Protein AF-A0A2V6A5S8-F1 (afdb_monomer)

Radius of gyration: 36.94 Å; Cα contacts (8 Å, |Δi|>4): 158; chains: 1; bounding box: 62×81×98 Å

Solvent-accessible surface area (backbone atoms only — not comparable to full-atom values): 17756 Å² total; per-residue (Å²): 137,82,85,91,84,92,80,89,83,90,85,87,87,92,86,82,87,82,90,83,88,83,91,72,89,91,77,75,77,75,62,71,84,62,76,78,74,79,86,60,89,84,51,94,60,56,66,31,57,55,52,33,50,53,54,47,52,39,62,71,70,53,70,62,52,97,83,66,56,59,55,72,52,55,66,54,52,15,61,76,70,71,49,57,53,64,42,42,47,56,18,52,52,49,38,35,75,68,40,46,32,43,78,43,91,98,75,50,43,25,56,34,94,67,40,61,63,68,75,68,45,69,76,79,61,74,79,65,77,73,76,79,67,74,79,88,70,54,68,75,65,70,68,50,86,79,86,78,64,89,70,78,77,70,76,63,92,71,66,74,97,67,93,75,88,62,80,94,64,73,70,71,85,73,54,62,59,70,62,51,52,52,51,51,52,51,51,44,71,73,53,46,74,66,71,76,50,87,63,56,93,41,37,56,67,67,59,29,45,55,48,28,52,49,34,34,76,77,64,70,42,89,57,58,39,91,73,51,66,63,64,99,41,69,70,59,47,51,44,53,50,39,67,74,73,52,62,70,77,62,90,81,90,77,68,85,90,55,69,66,66,57,60,53,42,50,64,65,65,58

Sequence (270 aa):
MLLLMIGTKARTPNSEHPTSNVHGKRRRHSLVAFEMVRLDRTATEPLHQQLYRQIRDELASGSFNNNSSRLPSSRALAADLRVSRFTVNLALSRLQAEGYLQSKTGSGTFISEALPESFLSARTTKAVPATERPARLSNRVKDIPDHRVGKQFDFGIAGPPGVSFVPAVAALDEFPIEVWERLRAQVLAQKGAHLLQYASSRGDPELRKALATYLCDYRGARCHPDQIIITAGTQQAMMISAMALVNRGEVAWIEDPGFYQARRTFGFAG

Secondary structure (DSSP, 8-state):
---------------------------SSSSGGGTT----SSSSS-HHHHHHHHHHHHHHTT-S-TT--BPPPHHHHHHHTT--HHHHHHHHHHHHHTTSEEEETTTEEEE-SS-HHHHHS-----------------HHHHTS-----SSTT-----S-S-----TT---GGG--HHHHHHHHHHHHHHHGGGGGSPPPTT--HHHHHHHHHHHHHHH-----GGG----SSHHHHHHHHHHHH--TT------SS--HHHHHHHHHH-

pLDDT: mean 75.72, std 20.48, range [25.06, 98.31]

Nearest PDB structures (foldseek):
  4n0b-assembly2_C  TM=5.314E-01  e=8.331E-09  Bacillus subtilis
  4tv7-assembly2_C  TM=5.132E-01  e=1.047E-08  Bacillus subtilis subsp. subtilis str. 168
  4mgr-assembly1_A  TM=5.197E-01  e=3.096E-08  Bacillus subtilis
  4tv7-assembly1_A  TM=4.679E-01  e=8.170E-08  Bacillus subtilis subsp. subtilis str. 168
  4ham-assembly1_A-2  TM=5.556E-01  e=1.416E-03  Listeria monocytogenes EGD-e

Structure (mmCIF, N/CA/C/O backbone):
data_AF-A0A2V6A5S8-F1
#
_entry.id   AF-A0A2V6A5S8-F1
#
loop_
_atom_site.group_PDB
_atom_site.id
_atom_site.type_symbol
_atom_site.label_atom_id
_atom_site.label_alt_id
_atom_site.label_comp_id
_atom_site.label_asym_id
_atom_site.label_entity_id
_atom_site.label_seq_id
_atom_site.pdbx_PDB_ins_code
_atom_site.Cartn_x
_atom_site.Cartn_y
_atom_site.Cartn_z
_atom_site.occupancy
_atom_site.B_iso_or_equiv
_atom_site.auth_seq_id
_atom_site.auth_comp_id
_atom_site.auth_asym_id
_atom_site.auth_atom_id
_atom_site.pdbx_PDB_model_num
ATOM 1 N N . MET A 1 1 ? -32.393 49.453 22.294 1.00 33.78 1 MET A N 1
ATOM 2 C CA . MET A 1 1 ? -33.077 50.696 22.721 1.00 33.78 1 MET A CA 1
ATOM 3 C C . MET A 1 1 ? -34.179 50.293 23.699 1.00 33.78 1 MET A C 1
ATOM 5 O O . MET A 1 1 ? -34.770 49.253 23.445 1.00 33.78 1 MET A O 1
ATOM 9 N N . LEU A 1 2 ? -34.380 51.075 24.776 1.00 31.09 2 LEU A N 1
ATOM 10 C CA . LEU A 1 2 ? -34.872 50.745 26.146 1.00 31.09 2 LEU A CA 1
ATOM 11 C C . LEU A 1 2 ? -33.784 50.064 27.010 1.00 31.09 2 LEU A C 1
ATOM 13 O O . LEU A 1 2 ? -33.456 48.917 26.737 1.00 31.09 2 LEU A O 1
ATOM 17 N N . LEU A 1 3 ? -33.044 50.692 27.946 1.00 25.06 3 LEU A N 1
ATOM 18 C CA . LEU A 1 3 ? -33.275 51.752 28.968 1.00 25.06 3 LEU A CA 1
ATOM 19 C C . LEU A 1 3 ? -34.244 51.274 30.081 1.00 25.06 3 LEU A C 1
ATOM 21 O O . LEU A 1 3 ? -35.429 51.159 29.804 1.00 25.06 3 LEU A O 1
ATOM 25 N N . LEU A 1 4 ? -33.811 50.728 31.234 1.00 26.12 4 LEU A N 1
ATOM 26 C CA . LEU A 1 4 ? -33.066 51.252 32.411 1.00 26.12 4 LEU A CA 1
ATOM 27 C C . LEU A 1 4 ? -33.916 52.133 33.351 1.00 26.12 4 LEU A C 1
ATOM 29 O O . LEU A 1 4 ? -34.397 53.165 32.906 1.00 26.12 4 LEU A O 1
ATOM 33 N N . MET A 1 5 ? -34.038 51.736 34.633 1.00 27.11 5 MET A N 1
ATOM 34 C CA . MET A 1 5 ? -34.235 52.549 35.867 1.00 27.11 5 MET A CA 1
ATOM 35 C C . MET A 1 5 ? -34.367 51.574 37.070 1.00 27.11 5 MET A C 1
ATOM 37 O O . MET A 1 5 ? -35.209 50.689 37.011 1.00 27.11 5 MET A O 1
ATOM 41 N N . ILE A 1 6 ? -33.461 51.474 38.057 1.00 27.59 6 ILE A N 1
ATOM 42 C CA . ILE A 1 6 ? -32.959 52.403 39.105 1.00 27.59 6 ILE A CA 1
ATOM 43 C C . ILE A 1 6 ? -33.697 52.249 40.458 1.00 27.59 6 ILE A C 1
ATOM 45 O O . ILE A 1 6 ? -34.912 52.374 40.535 1.00 27.59 6 ILE A O 1
ATOM 49 N N . GLY A 1 7 ? -32.901 52.082 41.526 1.00 26.95 7 GLY A N 1
ATOM 50 C CA . GLY A 1 7 ? -33.175 52.438 42.934 1.00 26.95 7 GLY A CA 1
ATOM 51 C C . GLY A 1 7 ? -32.017 51.923 43.820 1.00 26.95 7 GLY A C 1
ATOM 52 O O . GLY A 1 7 ? -31.790 50.722 43.833 1.00 26.95 7 GLY A O 1
ATOM 53 N N . THR A 1 8 ? -31.064 52.697 44.379 1.00 27.14 8 THR A N 1
ATOM 54 C CA . THR A 1 8 ? -31.073 53.737 45.454 1.00 27.14 8 THR A CA 1
ATOM 55 C C . THR A 1 8 ? -31.792 53.260 46.733 1.00 27.14 8 THR A C 1
ATOM 57 O O . THR A 1 8 ? -32.923 52.826 46.607 1.00 27.14 8 THR A O 1
ATOM 60 N N . LYS A 1 9 ? -31.309 53.341 47.992 1.00 30.27 9 LYS A N 1
ATOM 61 C CA . LYS A 1 9 ? -30.301 54.192 48.665 1.00 30.27 9 LYS A CA 1
ATOM 62 C C . LYS A 1 9 ? -30.051 53.690 50.124 1.00 30.27 9 LYS A C 1
ATOM 64 O O . LYS A 1 9 ? -30.984 53.231 50.763 1.00 30.27 9 LYS A O 1
ATOM 69 N N . ALA A 1 10 ? -28.812 53.852 50.612 1.00 29.73 10 ALA A N 1
ATOM 70 C CA . ALA A 1 10 ? -28.289 54.146 51.974 1.00 29.73 10 ALA A CA 1
ATOM 71 C C . ALA A 1 10 ? -29.041 53.810 53.297 1.00 29.73 10 ALA A C 1
ATOM 73 O O . ALA A 1 10 ? -30.148 54.293 53.503 1.00 29.73 10 ALA A O 1
ATOM 74 N N . ARG A 1 11 ? -28.305 53.284 54.306 1.00 28.23 11 ARG A N 1
ATOM 75 C CA . ARG A 1 11 ? -27.933 53.998 55.566 1.00 28.23 11 ARG A CA 1
ATOM 76 C C . ARG A 1 11 ? -27.019 53.165 56.493 1.00 28.23 11 ARG A C 1
ATOM 78 O O . ARG A 1 11 ? -27.244 51.979 56.683 1.00 28.23 11 ARG A O 1
ATOM 85 N N . THR A 1 12 ? -26.023 53.829 57.081 1.00 32.81 12 THR A N 1
ATOM 86 C 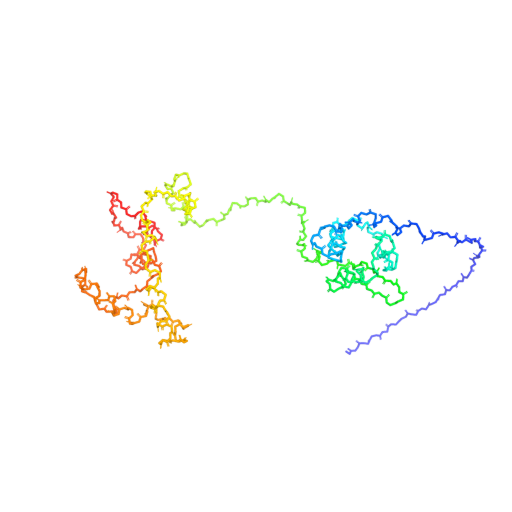CA . THR A 1 12 ? -25.225 53.420 58.260 1.00 32.81 12 THR A CA 1
ATOM 87 C C . THR A 1 12 ? -25.965 53.786 59.568 1.00 32.81 12 THR A C 1
ATOM 89 O O . THR A 1 12 ? -26.943 54.540 59.497 1.00 32.81 12 THR A O 1
ATOM 92 N N . PRO A 1 13 ? -25.552 53.269 60.750 1.00 37.50 13 PRO A N 1
ATOM 93 C CA . PRO A 1 13 ? -24.537 53.972 61.558 1.00 37.50 13 PRO A CA 1
ATOM 94 C C . PRO A 1 13 ? -23.531 53.082 62.337 1.00 37.50 13 PRO A C 1
ATOM 96 O O . PRO A 1 13 ? -23.693 51.874 62.472 1.00 37.50 13 PRO A O 1
ATOM 99 N N . ASN A 1 14 ? -22.482 53.760 62.818 1.00 27.95 14 ASN A N 1
ATOM 100 C CA . ASN A 1 14 ? -21.328 53.334 63.628 1.00 27.95 14 ASN A CA 1
ATOM 101 C C . ASN A 1 14 ? -21.649 52.841 65.052 1.00 27.95 14 ASN A C 1
ATOM 103 O O . ASN A 1 14 ? -22.458 53.469 65.726 1.00 27.95 14 ASN A O 1
ATOM 107 N N . SER A 1 15 ? -20.833 51.902 65.543 1.00 28.08 15 SER A N 1
ATOM 108 C CA . SER A 1 15 ? -19.930 51.957 66.726 1.00 28.08 15 SER A CA 1
ATOM 109 C C . SER A 1 15 ? -19.326 50.538 66.862 1.00 28.08 15 SER A C 1
ATOM 111 O O . SER A 1 15 ? -19.970 49.578 66.462 1.00 28.08 15 SER A O 1
ATOM 113 N N . GLU A 1 16 ? -18.095 50.218 67.256 1.00 27.48 16 GLU A N 1
ATOM 114 C CA . GLU A 1 16 ? -17.064 50.788 68.122 1.00 27.48 16 GLU A CA 1
ATOM 115 C C . GLU A 1 16 ? -15.753 50.012 67.815 1.00 27.48 16 GLU A C 1
ATOM 117 O O . GLU A 1 16 ? -15.790 48.828 67.474 1.00 27.48 16 GLU A O 1
ATOM 122 N N . HIS A 1 17 ? -14.584 50.649 67.934 1.00 30.81 17 HIS A N 1
ATOM 123 C CA . HIS A 1 17 ? -13.278 49.965 67.971 1.00 30.81 17 HIS A CA 1
ATOM 124 C C . HIS A 1 17 ? -12.947 49.550 69.419 1.00 30.81 17 HIS A C 1
ATOM 126 O O . HIS A 1 17 ? -13.334 50.263 70.343 1.00 30.81 17 HIS A O 1
ATOM 132 N N . PRO A 1 18 ? -12.154 48.478 69.634 1.00 30.75 18 PRO A N 1
ATOM 133 C CA . PRO A 1 18 ? -10.728 48.717 69.868 1.00 30.75 18 PRO A CA 1
ATOM 134 C C . PRO A 1 18 ? -9.773 47.693 69.220 1.00 30.75 18 PRO A C 1
ATOM 136 O O . PRO A 1 18 ? -9.935 46.481 69.287 1.00 30.75 18 PRO A O 1
ATOM 139 N N . THR A 1 19 ? -8.740 48.252 68.590 1.00 30.70 19 THR A N 1
ATOM 140 C CA . THR A 1 19 ? -7.321 47.843 68.587 1.00 30.70 19 THR A CA 1
ATOM 141 C C . THR A 1 19 ? -6.934 46.390 68.926 1.00 30.70 19 THR A C 1
ATOM 143 O O . THR A 1 19 ? -7.044 45.959 70.069 1.00 30.70 19 THR A O 1
ATOM 146 N N . SER A 1 20 ? -6.224 45.722 68.009 1.00 27.14 20 SER A N 1
ATOM 147 C CA . SER A 1 20 ? -4.841 45.262 68.269 1.00 27.14 20 SER A CA 1
ATOM 148 C C . SER A 1 20 ? -4.193 44.604 67.037 1.00 27.14 20 SER A C 1
ATOM 150 O O . SER A 1 20 ? -4.515 43.505 66.611 1.00 27.14 20 SER A O 1
ATOM 152 N N . ASN A 1 21 ? -3.253 45.348 66.457 1.00 31.84 21 ASN A N 1
ATOM 153 C CA . ASN A 1 21 ? -1.913 44.911 66.063 1.00 31.84 21 ASN A CA 1
ATOM 154 C C . ASN A 1 21 ? -1.741 43.505 65.431 1.00 31.84 21 ASN A C 1
ATOM 156 O O . ASN A 1 21 ? -1.475 42.525 66.123 1.00 31.84 21 ASN A O 1
ATOM 160 N N . VAL A 1 22 ? -1.728 43.433 64.093 1.00 31.72 22 VAL A N 1
ATOM 161 C CA . VAL A 1 22 ? -1.209 42.269 63.348 1.00 31.72 22 VAL A CA 1
ATOM 162 C C . VAL A 1 22 ? 0.057 42.664 62.587 1.00 31.72 22 VAL A C 1
ATOM 164 O O . VAL A 1 22 ? 0.037 42.958 61.395 1.00 31.72 22 VAL A O 1
ATOM 167 N N . HIS A 1 23 ? 1.194 42.621 63.280 1.00 39.00 23 HIS A N 1
ATOM 168 C CA . HIS A 1 23 ? 2.489 42.358 62.651 1.00 39.00 23 HIS A CA 1
ATOM 169 C C . HIS A 1 23 ? 2.722 40.841 62.669 1.00 39.00 23 HIS A C 1
ATOM 171 O O . HIS A 1 23 ? 3.279 40.289 63.615 1.00 39.00 23 HIS A O 1
ATOM 177 N N . GLY A 1 24 ? 2.262 40.146 61.624 1.00 28.27 24 GLY A N 1
ATOM 178 C CA . GLY A 1 24 ? 2.281 38.682 61.551 1.00 28.27 24 GLY A CA 1
ATOM 179 C C . GLY A 1 24 ? 2.851 38.141 60.242 1.00 28.27 24 GLY A C 1
ATOM 180 O O . GLY A 1 24 ? 2.119 37.903 59.290 1.00 28.27 24 GLY A O 1
ATOM 181 N N . LYS A 1 25 ? 4.176 37.946 60.211 1.00 39.84 25 LYS A N 1
ATOM 182 C CA . LYS A 1 25 ? 4.939 36.950 59.422 1.00 39.84 25 LYS A CA 1
ATOM 183 C C . LYS A 1 25 ? 4.235 36.339 58.189 1.00 39.84 25 LYS A C 1
ATOM 185 O O . LYS A 1 25 ? 3.769 35.206 58.221 1.00 39.84 25 LYS A O 1
ATOM 190 N N . ARG A 1 26 ? 4.334 37.006 57.036 1.00 36.88 26 ARG A N 1
ATOM 191 C CA . ARG A 1 26 ? 3.997 36.444 55.708 1.00 36.88 26 ARG A CA 1
ATOM 192 C C . ARG A 1 26 ? 5.250 36.091 54.883 1.00 36.88 26 ARG A C 1
ATOM 194 O O . ARG A 1 26 ? 5.385 36.503 53.738 1.00 36.88 26 ARG A O 1
ATOM 201 N N . ARG A 1 27 ? 6.225 35.388 55.478 1.00 40.56 27 ARG A N 1
ATOM 202 C CA . ARG A 1 27 ? 7.527 35.107 54.818 1.00 40.56 27 ARG A CA 1
ATOM 203 C C . ARG A 1 27 ? 8.016 33.654 54.832 1.00 40.56 27 ARG A C 1
ATOM 205 O O . ARG A 1 27 ? 9.123 33.417 54.373 1.00 40.56 27 ARG A O 1
ATOM 212 N N . ARG A 1 28 ? 7.242 32.680 55.327 1.00 39.22 28 ARG A N 1
ATOM 213 C CA . ARG A 1 28 ? 7.742 31.292 55.474 1.00 39.22 28 ARG A CA 1
ATOM 214 C C . ARG A 1 28 ? 7.204 30.253 54.482 1.00 39.22 28 ARG A C 1
ATOM 216 O O . ARG A 1 28 ? 7.814 29.203 54.372 1.00 39.22 28 ARG A O 1
ATOM 223 N N . HIS A 1 29 ? 6.148 30.534 53.716 1.00 37.03 29 HIS A N 1
ATOM 224 C CA . HIS A 1 29 ? 5.524 29.511 52.855 1.00 37.03 29 HIS A CA 1
ATOM 225 C C . HIS A 1 29 ? 6.025 29.465 51.400 1.00 37.03 29 HIS A C 1
ATOM 227 O O . HIS A 1 29 ? 5.711 28.514 50.698 1.00 37.03 29 HIS A O 1
ATOM 233 N N . SER A 1 30 ? 6.819 30.438 50.935 1.00 46.56 30 SER A N 1
ATOM 234 C CA . SER A 1 30 ? 7.330 30.450 49.550 1.00 46.56 30 SER A CA 1
ATOM 235 C C . SER A 1 30 ? 8.556 29.560 49.319 1.00 46.56 30 SER A C 1
ATOM 237 O O . SER A 1 30 ? 8.995 29.439 48.183 1.00 46.56 30 SER A O 1
ATOM 239 N N . LEU A 1 31 ? 9.145 29.002 50.382 1.00 44.25 31 LEU A N 1
ATOM 240 C CA . LEU A 1 31 ? 10.427 28.289 50.315 1.00 44.25 31 LEU A CA 1
ATOM 241 C C . LEU A 1 31 ? 10.277 26.780 50.073 1.00 44.25 31 LEU A C 1
ATOM 243 O O . LEU A 1 31 ? 11.184 26.173 49.524 1.00 44.25 31 LEU A O 1
ATOM 247 N N . VAL A 1 32 ? 9.140 26.180 50.438 1.00 45.97 32 VAL A N 1
ATOM 248 C CA . VAL A 1 32 ? 9.006 24.710 50.475 1.00 45.97 32 VAL A CA 1
ATOM 249 C C . VAL A 1 32 ? 8.813 24.098 49.080 1.00 45.97 32 VAL A C 1
ATOM 251 O O . VAL A 1 32 ? 9.257 22.988 48.830 1.00 45.97 32 VAL A O 1
ATOM 254 N N . ALA A 1 33 ? 8.213 24.824 48.131 1.00 49.88 33 ALA A N 1
ATOM 255 C CA . ALA A 1 33 ? 7.873 24.259 46.820 1.00 49.88 33 ALA A CA 1
ATOM 256 C C . ALA A 1 33 ? 9.062 24.130 45.842 1.00 49.88 33 ALA A C 1
ATOM 258 O O . ALA A 1 33 ? 8.929 23.500 44.802 1.00 49.88 33 ALA A O 1
ATOM 259 N N . PHE A 1 34 ? 10.221 24.725 46.150 1.00 53.94 34 PHE A N 1
ATOM 260 C CA . PHE A 1 34 ? 11.388 24.735 45.252 1.00 53.94 34 PHE A CA 1
ATOM 261 C C . PHE A 1 34 ? 12.555 23.864 45.726 1.00 53.94 34 PHE A C 1
ATOM 263 O O . PHE A 1 34 ? 13.575 23.791 45.044 1.00 53.94 34 PHE A O 1
ATOM 270 N N . GLU A 1 35 ? 12.394 23.149 46.842 1.00 56.59 35 GLU A N 1
ATOM 271 C CA . GLU A 1 35 ? 13.418 22.252 47.395 1.00 56.59 35 GLU A CA 1
ATOM 272 C C . GLU A 1 35 ? 13.667 21.000 46.517 1.00 56.59 35 GLU A C 1
ATOM 274 O O . GLU A 1 35 ? 14.631 20.266 46.732 1.00 56.59 35 GLU A O 1
ATOM 279 N N . MET A 1 36 ? 12.836 20.769 45.489 1.00 57.09 36 MET A N 1
ATOM 280 C CA . MET A 1 36 ? 12.886 19.577 44.625 1.00 57.09 36 MET A CA 1
ATOM 281 C C . MET A 1 36 ? 13.576 19.790 43.268 1.00 57.09 36 MET A C 1
ATOM 283 O O . MET A 1 36 ? 13.870 18.811 42.583 1.00 57.09 36 MET A O 1
ATOM 287 N N . VAL A 1 37 ? 13.911 21.028 42.884 1.00 73.75 37 VAL A N 1
ATOM 288 C CA . VAL A 1 37 ? 14.609 21.290 41.614 1.00 73.75 37 VAL A CA 1
ATOM 289 C C . VAL A 1 37 ? 16.105 20.992 41.775 1.00 73.75 37 VAL A C 1
ATOM 291 O O . VAL A 1 37 ? 16.819 21.703 42.483 1.00 73.75 37 VAL A O 1
ATOM 294 N N . ARG A 1 38 ? 16.604 19.949 41.102 1.00 80.31 38 ARG A N 1
ATOM 295 C CA . ARG A 1 38 ? 18.016 19.527 41.132 1.00 80.31 38 ARG A CA 1
ATOM 296 C C . ARG A 1 38 ? 18.632 19.636 39.747 1.00 80.31 38 ARG A C 1
ATOM 298 O O . ARG A 1 38 ? 18.271 18.893 38.841 1.00 80.31 38 ARG A O 1
ATOM 305 N N . LEU A 1 39 ? 19.585 20.549 39.591 1.00 85.75 39 LEU A N 1
ATOM 306 C CA . LEU A 1 39 ? 20.284 20.753 38.326 1.00 85.75 39 LEU A CA 1
ATOM 307 C C . LEU A 1 39 ? 21.552 19.899 38.258 1.00 85.75 39 LEU A C 1
ATOM 309 O O . LEU A 1 39 ? 22.392 19.963 39.156 1.00 85.75 39 LEU A O 1
ATOM 313 N N . ASP A 1 40 ? 21.712 19.160 37.165 1.00 88.00 40 ASP A N 1
ATOM 314 C CA . ASP A 1 40 ? 22.910 18.381 36.870 1.00 88.00 40 ASP A CA 1
ATOM 315 C C . ASP A 1 40 ? 23.789 19.140 35.869 1.00 88.00 40 ASP A C 1
ATOM 317 O O . ASP A 1 40 ? 23.409 19.389 34.728 1.00 88.00 40 ASP A O 1
ATOM 321 N N . ARG A 1 41 ? 24.995 19.525 36.293 1.00 86.62 41 ARG A N 1
ATOM 322 C CA . ARG A 1 41 ? 25.952 20.249 35.439 1.00 86.62 41 ARG A CA 1
ATOM 323 C C . ARG A 1 41 ? 26.721 19.340 34.483 1.00 86.62 41 ARG A C 1
ATOM 325 O O . ARG A 1 41 ? 27.381 19.854 33.587 1.00 86.62 41 ARG A O 1
ATOM 332 N N . THR A 1 42 ? 26.680 18.031 34.709 1.00 85.44 42 THR A N 1
ATOM 333 C CA . THR A 1 42 ? 27.386 17.027 33.905 1.00 85.44 42 THR A CA 1
ATOM 334 C C . THR A 1 42 ? 26.531 16.495 32.759 1.00 85.44 42 THR A C 1
ATOM 336 O O . THR A 1 42 ? 27.067 15.961 31.789 1.00 85.44 42 THR A O 1
ATOM 339 N N . ALA A 1 43 ? 25.213 16.690 32.833 1.00 87.19 43 ALA A N 1
ATOM 340 C CA . ALA A 1 43 ? 24.293 16.329 31.771 1.00 87.19 43 ALA A CA 1
ATOM 341 C C . ALA A 1 43 ? 24.531 17.163 30.500 1.00 87.19 43 ALA A C 1
ATOM 343 O O . ALA A 1 43 ? 24.841 18.352 30.550 1.00 87.19 43 ALA A O 1
ATOM 344 N N . THR A 1 44 ? 24.309 16.540 29.339 1.00 87.25 44 THR A N 1
ATOM 345 C CA . THR A 1 44 ? 24.408 17.187 28.017 1.00 87.25 44 THR A CA 1
ATOM 346 C C . THR A 1 44 ? 23.374 18.303 27.834 1.00 87.25 44 THR A C 1
ATOM 348 O O . THR A 1 44 ? 23.537 19.192 27.001 1.00 87.25 44 THR A O 1
ATOM 351 N N . GLU A 1 45 ? 22.291 18.263 28.607 1.00 89.19 45 GLU A N 1
ATOM 352 C CA . GLU A 1 45 ? 21.233 19.257 28.545 1.00 89.19 45 GLU A CA 1
ATOM 353 C C . GLU A 1 45 ? 21.639 20.574 29.231 1.00 89.19 45 GLU A C 1
ATOM 355 O O . GLU A 1 45 ? 22.023 20.564 30.402 1.00 89.19 45 GLU A O 1
ATOM 360 N N . PRO A 1 46 ? 21.457 21.735 28.579 1.00 92.75 46 PRO A N 1
ATOM 361 C CA . PRO A 1 46 ? 21.700 23.028 29.206 1.00 92.75 46 PRO A CA 1
ATOM 362 C C . PRO A 1 46 ? 20.865 23.259 30.478 1.00 92.75 46 PRO A C 1
ATOM 364 O O . PRO A 1 46 ? 19.663 22.996 30.517 1.00 92.75 46 PRO A O 1
ATOM 367 N N . LEU A 1 47 ? 21.466 23.885 31.495 1.00 90.31 47 LEU A N 1
ATOM 368 C CA . LEU A 1 47 ? 20.837 24.123 32.807 1.00 90.31 47 LEU A CA 1
ATOM 369 C C . LEU A 1 47 ? 19.487 24.860 32.751 1.00 90.31 47 LEU A C 1
ATOM 371 O O . LEU A 1 47 ? 18.611 24.606 33.572 1.00 90.31 47 LEU A O 1
ATOM 375 N N . HIS A 1 48 ? 19.296 25.772 31.792 1.00 91.81 48 HIS A N 1
ATOM 376 C CA . HIS A 1 48 ? 18.022 26.484 31.634 1.00 91.81 48 HIS A CA 1
ATOM 377 C C . HIS A 1 48 ? 16.897 25.558 31.147 1.00 91.81 48 HIS A C 1
ATOM 379 O O . HIS A 1 48 ? 15.738 25.773 31.487 1.00 91.81 48 HIS A O 1
ATOM 385 N N . GLN A 1 49 ? 17.233 24.530 30.363 1.00 91.75 49 GLN A N 1
ATOM 386 C CA . GLN A 1 49 ? 16.276 23.570 29.826 1.00 91.75 49 GLN A CA 1
ATOM 387 C C . GLN A 1 49 ? 15.899 22.530 30.886 1.00 91.75 49 GLN A C 1
ATOM 389 O O . GLN A 1 49 ? 14.714 22.245 31.050 1.00 91.75 49 GLN A O 1
ATOM 394 N N . GLN A 1 50 ? 16.873 22.090 31.692 1.00 92.31 50 GLN A N 1
ATOM 395 C CA . GLN A 1 50 ? 16.618 21.278 32.887 1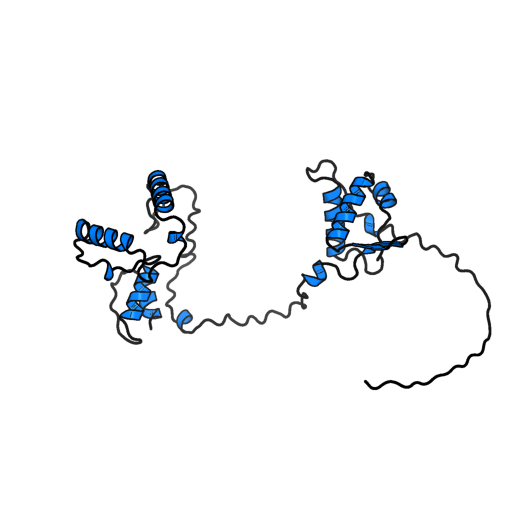.00 92.31 50 GLN A CA 1
ATOM 396 C C . GLN A 1 50 ? 15.688 22.006 33.865 1.00 92.31 50 GLN A C 1
ATOM 398 O O . GLN A 1 50 ? 14.695 21.439 34.316 1.00 92.31 50 GLN A O 1
ATOM 403 N N . LEU A 1 51 ? 15.980 23.283 34.145 1.00 90.50 51 LEU A N 1
ATOM 404 C CA . LEU A 1 51 ? 15.171 24.122 35.028 1.00 90.50 51 LEU A CA 1
ATOM 405 C C . LEU A 1 51 ? 13.748 24.316 34.489 1.00 90.50 51 LEU A C 1
ATOM 407 O O . LEU A 1 51 ? 12.786 24.176 35.236 1.00 90.50 51 LEU A O 1
ATOM 411 N N . TYR A 1 52 ? 13.610 24.612 33.193 1.00 92.38 52 TYR A N 1
ATOM 412 C CA . TYR A 1 52 ? 12.309 24.705 32.528 1.00 92.38 52 TYR A CA 1
ATOM 413 C C . TYR A 1 52 ? 11.515 23.400 32.677 1.00 92.38 52 TYR A C 1
ATOM 415 O O . TYR A 1 52 ? 10.364 23.446 33.105 1.00 92.38 52 TYR A O 1
ATOM 423 N N . ARG A 1 53 ? 12.130 22.248 32.373 1.00 91.06 53 ARG A N 1
ATOM 424 C CA . ARG A 1 53 ? 11.448 20.950 32.400 1.00 91.06 53 ARG A CA 1
ATOM 425 C C . ARG A 1 53 ? 10.977 20.604 33.806 1.00 91.06 53 ARG A C 1
ATOM 427 O O . ARG A 1 53 ? 9.809 20.297 33.980 1.00 91.06 53 ARG A O 1
ATOM 434 N N . GLN A 1 54 ? 11.857 20.707 34.801 1.00 88.31 54 GLN A N 1
ATOM 435 C CA . GLN A 1 54 ? 11.513 20.354 36.179 1.00 88.31 54 GLN A CA 1
ATOM 436 C C . GLN A 1 54 ? 10.402 21.251 36.733 1.00 88.31 54 GLN A C 1
ATOM 438 O O . GLN A 1 54 ? 9.468 20.751 37.345 1.00 88.31 54 GLN A O 1
ATOM 443 N N . ILE A 1 55 ? 10.438 22.563 36.464 1.00 86.19 55 ILE A N 1
ATOM 444 C CA . ILE A 1 55 ? 9.351 23.456 36.894 1.00 86.19 55 ILE A CA 1
ATOM 445 C C . ILE A 1 55 ? 8.046 23.116 36.165 1.00 86.19 55 ILE A C 1
ATOM 447 O O . ILE A 1 55 ? 6.994 23.098 36.794 1.00 86.19 55 ILE A O 1
ATOM 451 N N . ARG A 1 56 ? 8.092 22.840 34.858 1.00 87.38 56 ARG A N 1
ATOM 452 C CA . ARG A 1 56 ? 6.906 22.447 34.087 1.00 87.38 56 ARG A CA 1
ATOM 453 C C . ARG A 1 56 ? 6.286 21.159 34.629 1.00 87.38 56 ARG A C 1
ATOM 455 O O . ARG A 1 56 ? 5.083 21.129 34.848 1.00 87.38 56 ARG A O 1
ATOM 462 N N . ASP A 1 57 ? 7.096 20.132 34.861 1.00 84.69 57 ASP A N 1
ATOM 463 C CA . ASP A 1 57 ? 6.623 18.816 35.296 1.00 84.69 57 ASP A CA 1
ATOM 464 C C . ASP A 1 57 ? 6.024 18.877 36.718 1.00 84.69 57 ASP A C 1
ATOM 466 O O . ASP A 1 57 ? 5.018 18.230 36.997 1.00 84.69 57 ASP A O 1
ATOM 470 N N . GLU A 1 58 ? 6.568 19.721 37.600 1.00 80.12 58 GLU A N 1
ATOM 471 C CA . GLU A 1 58 ? 5.992 19.987 38.929 1.00 80.12 58 GLU A CA 1
ATOM 472 C C . GLU A 1 58 ? 4.679 20.794 38.861 1.00 80.12 58 GLU A C 1
ATOM 474 O O . GLU A 1 58 ? 3.764 20.582 39.662 1.00 80.12 58 GLU A O 1
ATOM 479 N N . LEU A 1 59 ? 4.550 21.715 37.895 1.00 79.31 59 LEU A N 1
ATOM 480 C CA . LEU A 1 59 ? 3.289 22.422 37.631 1.00 79.31 59 LEU A CA 1
ATOM 481 C C . LEU A 1 59 ? 2.224 21.472 37.064 1.00 79.31 59 LEU A C 1
ATOM 483 O O . LEU A 1 59 ? 1.064 21.561 37.456 1.00 79.31 59 LEU A O 1
ATOM 487 N N . ALA A 1 60 ? 2.624 20.552 36.186 1.00 76.12 60 ALA A N 1
ATOM 488 C CA . ALA A 1 60 ? 1.776 19.524 35.590 1.00 76.12 60 ALA A CA 1
ATOM 489 C C . ALA A 1 60 ? 1.270 18.496 36.614 1.00 76.12 60 ALA A C 1
ATOM 491 O O . ALA A 1 60 ? 0.095 18.131 36.613 1.00 76.12 60 ALA A O 1
ATOM 492 N N . SER A 1 61 ? 2.141 18.051 37.524 1.00 71.75 61 SER A N 1
ATOM 493 C CA . SER A 1 61 ? 1.821 17.029 38.528 1.00 71.75 61 SER A CA 1
ATOM 494 C C . SER A 1 61 ? 0.914 17.526 39.662 1.00 71.75 61 SER A C 1
ATOM 496 O O . SER A 1 61 ? 0.426 16.721 40.455 1.00 71.75 61 SER A O 1
ATOM 498 N N . GLY A 1 62 ? 0.671 18.840 39.755 1.00 67.12 62 GLY A N 1
ATOM 499 C CA . GLY A 1 62 ? -0.130 19.454 40.820 1.00 67.12 62 GLY A CA 1
ATOM 500 C C . GLY A 1 62 ? 0.572 19.501 42.184 1.00 67.12 62 GLY A C 1
ATOM 501 O O . GLY A 1 62 ? -0.066 19.785 43.195 1.00 67.12 62 GLY A O 1
ATOM 502 N N . SER A 1 63 ? 1.882 19.238 42.215 1.00 60.88 63 SER A N 1
ATOM 503 C CA . SER A 1 63 ? 2.733 19.234 43.415 1.00 60.88 63 SER A CA 1
ATOM 504 C C . SER A 1 63 ? 2.864 20.628 44.052 1.00 60.88 63 SER A C 1
ATOM 506 O O . SER A 1 63 ? 2.999 20.776 45.271 1.00 60.88 63 SER A O 1
ATOM 508 N N . PHE A 1 64 ? 2.698 21.687 43.249 1.00 62.19 64 PHE A N 1
ATOM 509 C CA . PHE A 1 64 ? 2.426 23.031 43.754 1.00 62.19 64 PHE A CA 1
ATOM 510 C C . PHE A 1 64 ? 1.014 23.078 44.340 1.00 62.19 64 PHE A C 1
ATOM 512 O O . PHE A 1 64 ? 0.061 23.477 43.675 1.00 62.19 64 PHE A O 1
ATOM 519 N N . ASN A 1 65 ? 0.889 22.663 45.603 1.00 49.94 65 ASN A N 1
ATOM 520 C CA . ASN A 1 65 ? -0.341 22.749 46.384 1.00 49.94 65 ASN A CA 1
ATOM 521 C C . ASN A 1 65 ? -1.071 24.069 46.090 1.00 49.94 65 ASN A C 1
ATOM 523 O O . ASN A 1 65 ? -0.456 25.135 46.181 1.00 49.94 65 ASN A O 1
ATOM 527 N N . ASN A 1 66 ? -2.375 23.979 45.802 1.00 49.50 66 ASN A N 1
ATOM 528 C CA . ASN A 1 66 ? -3.325 25.025 45.369 1.00 49.50 66 ASN A CA 1
ATOM 529 C C . ASN A 1 66 ? -3.288 26.394 46.103 1.00 49.50 66 ASN A C 1
ATOM 531 O O . ASN A 1 66 ? -4.039 27.302 45.758 1.00 49.50 66 ASN A O 1
ATOM 535 N N . ASN A 1 67 ? -2.426 26.576 47.103 1.00 50.84 67 ASN A N 1
ATOM 536 C CA . ASN A 1 67 ? -2.288 27.774 47.920 1.00 50.84 67 ASN A CA 1
ATOM 537 C C . ASN A 1 67 ? -1.052 28.639 47.578 1.00 50.84 67 ASN A C 1
ATOM 539 O O . ASN A 1 67 ? -0.949 29.747 48.109 1.00 50.84 67 ASN A O 1
ATOM 543 N N . SER A 1 68 ? -0.110 28.198 46.726 1.00 58.12 68 SER A N 1
ATOM 544 C CA . SER A 1 68 ? 1.057 29.015 46.327 1.00 58.12 68 SER A CA 1
ATOM 545 C C . SER A 1 68 ? 0.983 29.476 44.869 1.00 58.12 68 SER A C 1
ATOM 547 O O . SER A 1 68 ? 1.632 28.916 43.994 1.00 58.12 68 SER A O 1
ATOM 549 N N . SER A 1 69 ? 0.240 30.554 44.610 1.00 65.12 69 SER A N 1
ATOM 550 C CA . SER A 1 69 ? 0.088 31.129 43.263 1.00 65.12 69 SER A CA 1
ATOM 551 C C . SER A 1 69 ? 1.318 31.889 42.749 1.00 65.12 69 SER A C 1
ATOM 553 O O . SER A 1 69 ? 1.341 32.277 41.585 1.00 65.12 69 SER A O 1
ATOM 555 N N . ARG A 1 70 ? 2.340 32.135 43.585 1.00 76.62 70 ARG A N 1
ATOM 556 C CA . ARG A 1 70 ? 3.474 33.020 43.265 1.00 76.62 70 ARG A CA 1
ATOM 557 C C . ARG A 1 70 ? 4.821 32.309 43.339 1.00 76.62 70 ARG A C 1
ATOM 559 O O . ARG A 1 70 ? 5.173 31.753 44.377 1.00 76.62 70 ARG A O 1
ATOM 566 N N . LEU A 1 71 ? 5.610 32.453 42.278 1.00 77.62 71 LEU A N 1
ATOM 567 C CA . LEU A 1 71 ? 6.988 31.983 42.212 1.00 77.62 71 LEU A CA 1
ATOM 568 C C . LEU A 1 71 ? 7.971 32.901 42.966 1.00 77.62 71 LEU A C 1
ATOM 570 O O . LEU A 1 71 ? 7.759 34.122 43.034 1.00 77.62 71 LEU A O 1
ATOM 574 N N . PRO A 1 72 ? 9.094 32.354 43.479 1.00 80.81 72 PRO A N 1
ATOM 575 C CA . PRO A 1 72 ? 10.236 33.146 43.916 1.00 80.81 72 PRO A CA 1
ATOM 576 C C . PRO A 1 72 ? 10.719 34.092 42.812 1.00 80.81 72 PRO A C 1
ATOM 578 O O . PRO A 1 72 ? 10.620 33.811 41.619 1.00 80.81 72 PRO A O 1
ATOM 581 N N . SER A 1 73 ? 11.283 35.235 43.206 1.00 82.62 73 SER A N 1
ATOM 582 C CA . SER A 1 73 ? 11.896 36.141 42.228 1.00 82.62 73 SER A CA 1
ATOM 583 C C . SER A 1 73 ? 13.070 35.461 41.515 1.00 82.62 73 SER A C 1
ATOM 585 O O . SER A 1 73 ? 13.767 34.651 42.126 1.00 82.62 73 SER A O 1
ATOM 587 N N . SER A 1 74 ? 13.379 35.864 40.276 1.00 85.94 74 SER A N 1
ATOM 588 C CA . SER A 1 74 ? 14.523 35.286 39.551 1.00 85.94 74 SER A CA 1
ATOM 589 C C . SER A 1 74 ? 15.864 35.465 40.271 1.00 85.94 74 SER A C 1
ATOM 591 O O . SER A 1 74 ? 16.778 34.678 40.059 1.00 85.94 74 SER A O 1
ATOM 593 N N . ARG A 1 75 ? 15.978 36.462 41.163 1.00 83.94 75 ARG A N 1
ATOM 594 C CA . ARG A 1 75 ? 17.147 36.649 42.039 1.00 83.94 75 ARG A CA 1
ATOM 595 C C . ARG A 1 75 ? 17.221 35.605 43.153 1.00 83.94 75 ARG A C 1
ATOM 597 O O . ARG A 1 75 ? 18.304 35.103 43.415 1.00 83.94 75 ARG A O 1
ATOM 604 N N . ALA A 1 76 ? 16.090 35.293 43.784 1.00 82.38 76 ALA A N 1
ATOM 605 C CA . ALA A 1 76 ? 16.022 34.278 44.834 1.00 82.38 76 ALA A CA 1
ATOM 606 C C . ALA A 1 76 ? 16.289 32.885 44.251 1.00 82.38 76 ALA A C 1
ATOM 608 O O . ALA A 1 76 ? 17.189 32.196 44.706 1.00 82.38 76 ALA A O 1
ATOM 609 N N . LEU A 1 77 ? 15.617 32.544 43.146 1.00 84.50 77 LEU A N 1
ATOM 610 C CA . LEU A 1 77 ? 15.780 31.247 42.490 1.00 84.50 77 LEU A CA 1
ATOM 611 C C . LEU A 1 77 ? 17.211 31.026 41.963 1.00 84.50 77 LEU A C 1
ATOM 613 O O . LEU A 1 77 ? 17.743 29.924 42.047 1.00 84.50 77 LEU A O 1
ATOM 617 N N . ALA A 1 78 ? 17.866 32.080 41.462 1.00 87.38 78 ALA A N 1
ATOM 618 C CA . ALA A 1 78 ? 19.270 32.014 41.049 1.00 87.38 78 ALA A CA 1
ATOM 619 C C . ALA A 1 78 ? 20.226 31.784 42.231 1.00 87.38 78 ALA A C 1
ATOM 621 O O . ALA A 1 78 ? 21.194 31.035 42.091 1.00 87.38 78 ALA A O 1
ATOM 622 N N . ALA A 1 79 ? 19.958 32.416 43.379 1.00 84.81 79 ALA A N 1
ATOM 623 C CA . ALA A 1 79 ? 20.756 32.249 44.589 1.00 84.81 79 ALA A CA 1
ATOM 624 C C . ALA A 1 79 ? 20.612 30.833 45.165 1.00 84.81 79 ALA A C 1
ATOM 626 O O . ALA A 1 79 ? 21.623 30.190 45.446 1.00 84.81 79 ALA A O 1
ATOM 627 N N . ASP A 1 80 ? 19.379 30.333 45.255 1.00 84.50 80 ASP A N 1
ATOM 628 C CA . ASP A 1 80 ? 19.072 29.017 45.823 1.00 84.50 80 ASP A CA 1
ATOM 629 C C . ASP A 1 80 ? 19.665 27.887 44.967 1.00 84.50 80 ASP A C 1
ATOM 631 O O . ASP A 1 80 ? 20.348 27.000 45.478 1.00 84.50 80 ASP A O 1
ATOM 63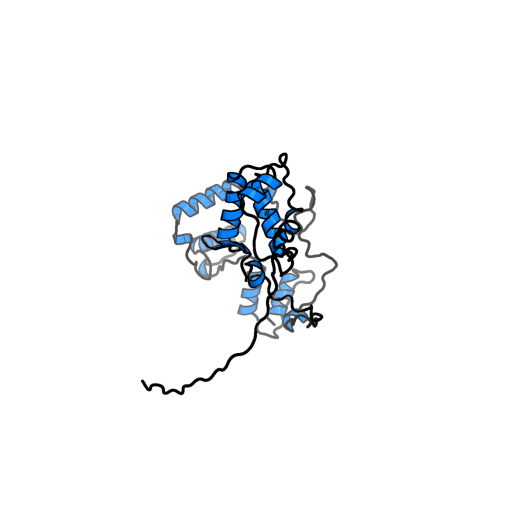5 N N . LEU A 1 81 ? 19.503 27.966 43.641 1.00 85.31 81 LEU A N 1
ATOM 636 C CA . LEU A 1 81 ? 20.026 26.967 42.700 1.00 85.31 81 LEU A CA 1
ATOM 637 C C . LEU A 1 81 ? 21.505 27.180 42.333 1.00 85.31 81 LEU A C 1
ATOM 639 O O . LEU A 1 81 ? 22.076 26.392 41.576 1.00 85.31 81 LEU A O 1
ATOM 643 N N . ARG A 1 82 ? 22.139 28.246 42.846 1.00 86.44 82 ARG A N 1
ATOM 644 C CA . ARG A 1 82 ? 23.530 28.637 42.548 1.00 86.44 82 ARG A CA 1
ATOM 645 C C . ARG A 1 82 ? 23.831 28.682 41.042 1.00 86.44 82 ARG A C 1
ATOM 647 O O . ARG A 1 82 ? 24.849 28.155 40.582 1.00 86.44 82 ARG A O 1
ATOM 654 N N . VAL A 1 83 ? 22.946 29.309 40.268 1.00 89.25 83 VAL A N 1
ATOM 655 C CA . VAL A 1 83 ? 23.085 29.511 38.813 1.00 89.25 83 VAL A CA 1
ATOM 656 C C . VAL A 1 83 ? 23.002 30.989 38.447 1.00 89.25 83 VAL A C 1
ATOM 658 O O . VAL A 1 83 ? 22.587 31.828 39.243 1.00 89.25 83 VAL A O 1
ATOM 661 N N . SER A 1 84 ? 23.391 31.335 37.217 1.00 91.81 84 SER A N 1
ATOM 662 C CA . SER A 1 84 ? 23.260 32.714 36.748 1.00 91.81 84 SER A CA 1
ATOM 663 C C . SER A 1 84 ? 21.785 33.131 36.664 1.00 91.81 84 SER A C 1
ATOM 665 O O . SER A 1 84 ? 20.913 32.355 36.262 1.00 91.81 84 SER A O 1
ATOM 667 N N . ARG A 1 85 ? 21.501 34.405 36.957 1.00 90.12 85 ARG A N 1
ATOM 668 C CA . ARG A 1 85 ? 20.162 34.986 36.758 1.00 90.12 85 ARG A CA 1
ATOM 669 C C . ARG A 1 85 ? 19.697 34.876 35.302 1.00 90.12 85 ARG A C 1
ATOM 671 O O . ARG A 1 85 ? 18.500 34.764 35.056 1.00 90.12 85 ARG A O 1
ATOM 678 N N . PHE A 1 86 ? 20.627 34.899 34.347 1.00 91.19 86 PHE A N 1
ATOM 679 C CA . PHE A 1 86 ? 20.327 34.730 32.927 1.00 91.19 86 PHE A CA 1
ATOM 680 C C . PHE A 1 86 ? 19.727 33.346 32.635 1.00 91.19 86 PHE A C 1
ATOM 682 O O . PHE A 1 86 ? 18.683 33.258 31.998 1.00 91.19 86 PHE A O 1
ATOM 689 N N . THR A 1 87 ? 20.314 32.282 33.192 1.00 91.06 87 THR A N 1
ATOM 690 C CA . THR A 1 87 ? 19.818 30.897 33.083 1.00 91.06 87 THR A CA 1
ATOM 691 C C . THR A 1 87 ? 18.395 30.757 33.628 1.00 91.06 87 THR A C 1
ATOM 693 O O . THR A 1 87 ? 17.546 30.142 32.987 1.00 91.06 87 THR A O 1
ATOM 696 N N . VAL A 1 88 ? 18.120 31.374 34.781 1.00 90.75 88 VAL A N 1
ATOM 697 C CA . VAL A 1 88 ? 16.779 31.382 35.387 1.00 90.75 88 VAL A CA 1
ATOM 698 C C . VAL A 1 88 ? 15.781 32.145 34.525 1.00 90.75 88 VAL A C 1
ATOM 700 O O . VAL A 1 88 ? 14.684 31.656 34.274 1.00 90.75 88 VAL A O 1
ATOM 703 N N . ASN A 1 89 ? 16.155 33.333 34.047 1.00 92.06 89 ASN A N 1
ATOM 704 C CA . ASN A 1 89 ? 15.281 34.128 33.192 1.00 92.06 89 ASN A CA 1
ATOM 705 C C . ASN A 1 89 ? 14.935 33.376 31.900 1.00 92.06 89 ASN A C 1
ATOM 707 O O . ASN A 1 89 ? 13.782 33.403 31.501 1.00 92.06 89 ASN A O 1
ATOM 711 N N . LEU A 1 90 ? 15.886 32.663 31.287 1.00 92.56 90 LEU A N 1
ATOM 712 C CA . LEU A 1 90 ? 15.637 31.898 30.062 1.00 92.56 90 LEU A CA 1
ATOM 713 C C . LEU A 1 90 ? 14.601 30.778 30.276 1.00 92.56 90 LEU A C 1
ATOM 715 O O . LEU A 1 90 ? 13.704 30.604 29.454 1.00 92.56 90 LEU A O 1
ATOM 719 N N . ALA A 1 91 ? 14.671 30.076 31.412 1.00 91.75 91 ALA A N 1
ATOM 720 C CA . ALA A 1 91 ? 13.678 29.070 31.790 1.00 91.75 91 ALA A CA 1
ATOM 721 C C . ALA A 1 91 ? 12.292 29.690 32.056 1.00 91.75 91 ALA A C 1
ATOM 723 O O . ALA A 1 91 ? 11.289 29.231 31.509 1.00 91.75 91 ALA A O 1
ATOM 724 N N . LEU A 1 92 ? 12.233 30.767 32.851 1.00 90.00 92 LEU A N 1
ATOM 725 C CA . LEU A 1 92 ? 10.979 31.450 33.191 1.00 90.00 92 LEU A CA 1
ATOM 726 C C . LEU A 1 92 ? 10.321 32.111 31.973 1.00 90.00 92 LEU A C 1
ATOM 728 O O . LEU A 1 92 ? 9.104 32.045 31.832 1.00 90.00 92 LEU A O 1
ATOM 732 N N . SER A 1 93 ? 11.105 32.713 31.075 1.00 90.19 93 SER A N 1
ATOM 733 C CA . SER A 1 93 ? 10.607 33.291 29.824 1.00 90.19 93 SER A CA 1
ATOM 734 C C . SER A 1 93 ? 9.968 32.232 28.936 1.00 90.19 93 SER A C 1
ATOM 736 O O . SER A 1 93 ? 8.924 32.494 28.347 1.00 90.19 93 SER A O 1
ATOM 738 N N . ARG A 1 94 ? 10.547 31.027 28.880 1.00 91.81 94 ARG A N 1
ATOM 739 C CA . ARG A 1 94 ? 9.964 29.912 28.131 1.00 91.81 94 ARG A CA 1
ATOM 740 C C . ARG A 1 94 ? 8.663 29.411 28.761 1.00 91.81 94 ARG A C 1
ATOM 742 O O . ARG A 1 94 ? 7.671 29.276 28.057 1.00 91.81 94 ARG A O 1
ATOM 749 N N . LEU A 1 95 ? 8.632 29.220 30.080 1.00 89.19 95 LEU A N 1
ATOM 750 C CA . LEU A 1 95 ? 7.405 28.854 30.803 1.00 89.19 95 LEU A CA 1
ATOM 751 C C . LEU A 1 95 ? 6.294 29.903 30.631 1.00 89.19 95 LEU A C 1
ATOM 753 O O . LEU A 1 95 ? 5.123 29.553 30.522 1.00 89.19 95 LEU A O 1
ATOM 757 N N . GLN A 1 96 ? 6.653 31.188 30.584 1.00 89.00 96 GLN A N 1
ATOM 758 C CA . GLN A 1 96 ? 5.709 32.269 30.311 1.00 89.00 96 GLN A CA 1
ATOM 759 C C . GLN A 1 96 ? 5.210 32.242 28.859 1.00 89.00 96 GLN A C 1
ATOM 761 O O . GLN A 1 96 ? 4.015 32.403 28.631 1.00 89.00 96 GLN A O 1
ATOM 766 N N . ALA A 1 97 ? 6.096 32.018 27.883 1.00 88.19 97 ALA A N 1
ATOM 767 C CA . ALA A 1 97 ? 5.723 31.918 26.470 1.00 88.19 97 ALA A CA 1
ATOM 768 C C . ALA A 1 97 ? 4.779 30.735 26.196 1.00 88.19 97 ALA A C 1
ATOM 770 O O . ALA A 1 97 ? 3.882 30.845 25.367 1.00 88.19 97 ALA A O 1
ATOM 771 N N . GLU A 1 98 ? 4.952 29.629 26.921 1.00 88.38 98 GLU A N 1
ATOM 772 C CA . GLU A 1 98 ? 4.102 28.438 26.822 1.00 88.38 98 GLU A CA 1
ATOM 773 C C . GLU A 1 98 ? 2.843 28.510 27.711 1.00 88.38 98 GLU A C 1
ATOM 775 O O . GLU A 1 98 ? 2.033 27.588 27.712 1.0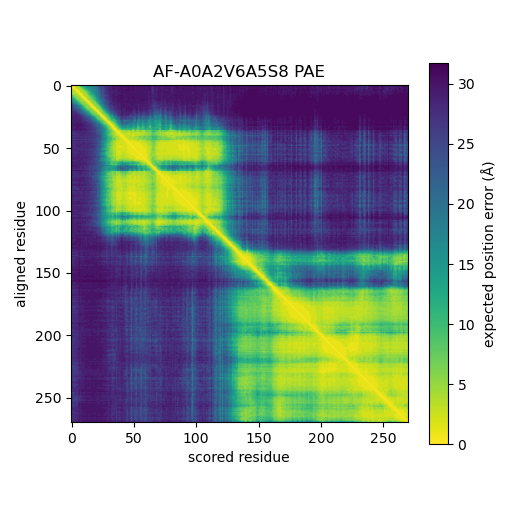0 88.38 98 GLU A O 1
ATOM 780 N N . GLY A 1 99 ? 2.644 29.609 28.450 1.00 85.44 99 GLY A N 1
ATOM 781 C CA . GLY A 1 99 ? 1.416 29.866 29.210 1.00 85.44 99 GLY A CA 1
ATOM 782 C C . GLY A 1 99 ? 1.346 29.224 30.599 1.00 85.44 99 GLY A C 1
ATOM 783 O O . GLY A 1 99 ? 0.298 29.280 31.238 1.00 85.44 99 GLY A O 1
ATOM 784 N N . TYR A 1 100 ? 2.445 28.658 31.106 1.00 84.81 100 TYR A N 1
ATOM 785 C CA . TYR A 1 100 ? 2.518 28.121 32.471 1.00 84.81 100 TYR A CA 1
ATOM 786 C C . TYR A 1 100 ? 2.592 29.229 33.529 1.00 84.81 100 TYR A C 1
ATOM 788 O O . TYR A 1 100 ? 2.128 29.045 34.654 1.00 84.81 100 TYR A O 1
ATOM 796 N N . LEU A 1 101 ? 3.159 30.388 33.175 1.00 86.62 101 LEU A N 1
ATOM 797 C CA . LEU A 1 101 ? 3.381 31.510 34.090 1.00 86.62 101 LEU A CA 1
ATOM 798 C C . LEU A 1 101 ? 2.799 32.820 33.561 1.00 86.62 101 LEU A C 1
ATOM 800 O O . LEU A 1 101 ? 2.867 33.112 32.370 1.00 86.62 101 LEU A O 1
ATOM 804 N N . GLN A 1 102 ? 2.324 33.660 34.477 1.00 82.94 102 GLN A N 1
ATOM 805 C CA . GLN A 1 102 ? 1.885 35.026 34.217 1.00 82.94 102 GLN A CA 1
ATOM 806 C C . GLN A 1 102 ? 2.729 36.014 35.024 1.00 82.94 102 GLN A C 1
ATOM 808 O O . GLN A 1 102 ? 2.838 35.928 36.248 1.00 82.94 102 GLN A O 1
ATOM 813 N N . SER A 1 103 ? 3.325 36.989 34.345 1.00 78.69 103 SER A N 1
ATOM 814 C CA . SER A 1 103 ? 4.080 38.062 34.996 1.00 78.69 103 SER A CA 1
ATOM 815 C C . SER A 1 103 ? 3.199 39.301 35.137 1.00 78.69 103 SER A C 1
ATOM 817 O O . SER A 1 103 ? 2.702 39.821 34.142 1.00 78.69 103 SER A O 1
ATOM 819 N N . LYS A 1 104 ? 3.035 39.811 36.363 1.00 75.19 104 LYS A N 1
ATOM 820 C CA . LYS A 1 104 ? 2.347 41.085 36.624 1.00 75.19 104 LYS A CA 1
ATOM 821 C C . LYS A 1 104 ? 3.369 42.139 37.037 1.00 75.19 104 LYS A C 1
ATOM 823 O O . LYS A 1 104 ? 4.084 41.963 38.029 1.00 75.19 104 LYS A O 1
ATOM 828 N N . THR A 1 105 ? 3.439 43.237 36.285 1.00 68.69 105 THR A N 1
ATOM 829 C CA . THR A 1 105 ? 4.391 44.336 36.517 1.00 68.69 105 THR A CA 1
ATOM 830 C C . THR A 1 105 ? 4.324 44.811 37.972 1.00 68.69 105 THR A C 1
ATOM 832 O O . THR A 1 105 ? 3.249 45.083 38.503 1.00 68.69 105 THR A O 1
ATOM 835 N N . GLY A 1 106 ? 5.472 44.826 38.657 1.00 64.31 106 GLY A N 1
ATOM 836 C CA . GLY A 1 106 ? 5.590 45.206 40.073 1.00 64.31 106 GLY A CA 1
ATOM 837 C C . GLY A 1 106 ? 5.108 44.164 41.097 1.00 64.31 106 GLY A C 1
ATOM 838 O O . GLY A 1 106 ? 5.388 44.312 42.282 1.00 64.31 106 GLY A O 1
ATOM 839 N N . SER A 1 107 ? 4.437 43.086 40.672 1.00 63.06 107 SER A N 1
ATOM 840 C CA . SER A 1 107 ? 3.807 42.100 41.570 1.00 63.06 107 SER A CA 1
ATOM 841 C C . SER A 1 107 ? 4.455 40.709 41.542 1.00 63.06 107 SER A C 1
ATOM 843 O O . SER A 1 107 ? 4.189 39.916 42.439 1.00 63.06 107 SER A O 1
ATOM 845 N N . GLY A 1 108 ? 5.347 40.423 40.586 1.00 77.19 108 GLY A N 1
ATOM 846 C CA . GLY A 1 108 ? 6.092 39.158 40.479 1.00 77.19 108 GLY A CA 1
ATOM 847 C C . GLY A 1 108 ? 5.554 38.206 39.404 1.00 77.19 108 GLY A C 1
ATOM 848 O O . GLY A 1 108 ? 4.725 38.597 38.584 1.00 77.19 108 GLY A O 1
ATOM 849 N N . THR A 1 109 ? 6.056 36.970 39.411 1.00 80.81 109 THR A N 1
ATOM 850 C CA . THR A 1 109 ? 5.657 35.897 38.489 1.00 80.81 109 THR A CA 1
ATOM 851 C C . THR A 1 109 ? 4.738 34.923 39.216 1.00 80.81 109 THR A C 1
ATOM 853 O O . THR A 1 109 ? 5.060 34.462 40.313 1.00 80.81 109 THR A O 1
ATOM 856 N N . PHE A 1 110 ? 3.590 34.643 38.617 1.00 80.81 110 PHE A N 1
ATOM 857 C CA . PHE A 1 110 ? 2.531 33.805 39.159 1.00 80.81 110 PHE A CA 1
ATOM 858 C C . PHE A 1 110 ? 2.303 32.596 38.255 1.00 80.81 110 PHE A C 1
ATOM 860 O O . PHE A 1 110 ? 2.606 32.648 37.065 1.00 80.81 110 PHE A O 1
ATOM 867 N N . ILE A 1 111 ? 1.789 31.512 38.825 1.00 82.25 111 ILE A N 1
ATOM 868 C CA . ILE A 1 111 ? 1.344 30.335 38.074 1.00 82.25 111 ILE A CA 1
ATOM 869 C C . ILE A 1 111 ? 0.027 30.691 37.375 1.00 82.25 111 ILE A C 1
ATOM 871 O O . ILE A 1 111 ? -0.819 31.360 37.969 1.00 82.25 111 ILE A O 1
ATOM 875 N N . SER A 1 112 ? -0.133 30.292 36.112 1.00 78.88 112 SER A N 1
ATOM 876 C CA . SER A 1 112 ? -1.370 30.538 35.364 1.00 78.88 112 SER A CA 1
ATOM 877 C C . SER A 1 112 ? -2.541 29.763 35.983 1.00 78.88 112 SER A C 1
ATOM 879 O O . SER A 1 112 ? -2.395 28.586 36.300 1.00 78.88 112 SER A O 1
ATOM 881 N N . GLU A 1 113 ? -3.704 30.406 36.143 1.00 69.00 113 GLU A N 1
ATOM 882 C CA . GLU A 1 113 ? -4.903 29.785 36.743 1.00 69.00 113 GLU A CA 1
ATOM 883 C C . GLU A 1 113 ? -5.415 28.579 35.942 1.00 69.00 113 GLU A C 1
ATOM 885 O O . GLU A 1 113 ? -5.961 27.637 36.511 1.00 69.00 113 GLU A O 1
ATOM 890 N N . ALA A 1 114 ? -5.203 28.595 34.625 1.00 68.12 114 ALA A N 1
ATOM 891 C CA . ALA A 1 114 ? -5.496 27.485 33.736 1.00 68.12 114 ALA A CA 1
ATOM 892 C C . ALA A 1 114 ? -4.198 27.052 33.050 1.00 68.12 114 ALA A C 1
ATOM 894 O O . ALA A 1 114 ? -3.698 27.722 32.142 1.00 68.12 114 ALA A O 1
ATOM 895 N N . LEU A 1 115 ? -3.625 25.946 33.521 1.00 73.31 115 LEU A N 1
ATOM 896 C CA . LEU A 1 115 ? -2.422 25.370 32.930 1.00 73.31 115 LEU A CA 1
ATOM 897 C C . LEU A 1 115 ? -2.753 24.773 31.552 1.00 73.31 115 LEU A C 1
ATOM 899 O O . LEU A 1 115 ? -3.822 24.179 31.404 1.00 73.31 115 LEU A O 1
ATOM 903 N N . PRO A 1 116 ? -1.857 24.855 30.553 1.00 66.38 116 PRO A N 1
ATOM 904 C CA . PRO A 1 116 ? -2.081 24.283 29.219 1.00 66.38 116 PRO A CA 1
ATOM 905 C C . PRO A 1 116 ? -2.538 22.815 29.245 1.00 66.38 116 PRO A C 1
ATOM 907 O O . PRO A 1 116 ? -3.421 22.409 28.490 1.00 66.38 116 PRO A O 1
ATOM 910 N N . GLU A 1 117 ? -2.003 22.030 30.180 1.00 67.19 117 GLU A N 1
ATOM 911 C CA . GLU A 1 117 ? -2.346 20.616 30.345 1.00 67.19 117 GLU A CA 1
ATOM 912 C C . GLU A 1 117 ? -3.781 20.379 30.829 1.00 67.19 117 GLU A C 1
ATOM 914 O O . GLU A 1 117 ? -4.347 19.324 30.554 1.00 67.19 117 GLU A O 1
ATOM 919 N N . SER A 1 118 ? -4.411 21.364 31.476 1.00 63.00 118 SER A N 1
ATOM 920 C CA . SER A 1 118 ? -5.825 21.290 31.870 1.00 63.00 118 SER A CA 1
ATOM 921 C C . SER A 1 118 ? -6.786 21.428 30.682 1.00 63.00 118 SER A C 1
ATOM 923 O O . SER A 1 118 ? -7.909 20.933 30.750 1.00 63.00 118 SER A O 1
ATOM 925 N N . PHE A 1 119 ? -6.337 22.035 29.576 1.00 58.69 119 PHE A N 1
ATOM 926 C CA . PHE A 1 119 ? -7.095 22.108 28.321 1.00 58.69 119 PHE A CA 1
ATOM 927 C C . PHE A 1 119 ? -6.870 20.884 27.425 1.00 58.69 119 PHE A C 1
ATOM 929 O O . PHE A 1 119 ? -7.751 20.522 26.649 1.00 58.69 119 PHE A O 1
ATOM 936 N N . LEU A 1 120 ? -5.691 20.259 27.520 1.00 58.81 120 LEU A N 1
ATOM 937 C CA . LEU A 1 120 ? -5.312 19.085 26.724 1.00 58.81 120 LEU A CA 1
ATOM 938 C C . LEU A 1 120 ? -5.671 17.761 27.404 1.00 58.81 120 LEU A C 1
ATOM 940 O O . LEU A 1 120 ? -5.887 16.757 26.724 1.00 58.81 120 LEU A O 1
ATOM 944 N N . SER A 1 121 ? -5.788 17.754 28.732 1.00 53.00 121 SER A N 1
ATOM 945 C CA . SER A 1 121 ? -6.393 16.648 29.458 1.00 53.00 121 SER A CA 1
ATOM 946 C C . SER A 1 121 ? -7.884 16.666 29.173 1.00 53.00 121 SER A C 1
ATOM 948 O O . SER A 1 121 ? -8.654 17.376 29.824 1.00 53.00 121 SER A O 1
ATOM 950 N N . ALA A 1 122 ? -8.317 15.838 28.217 1.00 50.47 122 ALA A N 1
ATOM 951 C CA . ALA A 1 122 ? -9.672 15.315 28.256 1.00 50.47 122 ALA A CA 1
ATOM 952 C C . ALA A 1 122 ? -9.909 14.903 29.707 1.00 50.47 122 ALA A C 1
ATOM 954 O O . ALA A 1 122 ? -9.126 14.097 30.214 1.00 50.47 122 ALA A O 1
ATOM 955 N N . ARG A 1 123 ? -10.889 15.531 30.389 1.00 53.16 123 ARG A N 1
ATOM 956 C CA . ARG A 1 123 ? -11.275 15.187 31.766 1.00 53.16 123 ARG A CA 1
ATOM 957 C C . ARG A 1 123 ? -11.124 13.684 31.866 1.00 53.16 123 ARG A C 1
ATOM 959 O O . ARG A 1 123 ? -11.864 12.973 31.185 1.00 53.16 123 ARG A O 1
ATOM 966 N N . THR A 1 124 ? -10.169 13.210 32.660 1.00 50.84 124 THR A N 1
ATOM 967 C CA . THR A 1 124 ? -10.145 11.825 33.098 1.00 50.84 124 THR A CA 1
ATOM 968 C C . THR A 1 124 ? -11.393 11.700 33.948 1.00 50.84 124 THR A C 1
ATOM 970 O O . THR A 1 124 ? -11.399 11.862 35.165 1.00 50.84 124 THR A O 1
ATOM 973 N N . THR A 1 125 ? -12.528 11.523 33.273 1.00 50.66 125 THR A N 1
ATOM 974 C CA . THR A 1 125 ? -13.725 10.984 33.868 1.00 50.66 125 THR A CA 1
ATOM 975 C C . THR A 1 125 ? -13.210 9.761 34.585 1.00 50.66 125 THR A C 1
ATOM 977 O O . THR A 1 125 ? -12.642 8.894 33.912 1.00 50.66 125 THR A O 1
ATOM 980 N N . LYS A 1 126 ? -13.309 9.752 35.929 1.00 51.97 126 LYS A N 1
ATOM 981 C CA . LYS A 1 126 ? -13.192 8.545 36.760 1.00 51.97 126 LYS A CA 1
ATOM 982 C C . LYS A 1 126 ? -13.585 7.398 35.864 1.00 51.97 126 LYS A C 1
ATOM 984 O O . LYS A 1 126 ? -14.718 7.469 35.387 1.00 51.97 126 LYS A O 1
ATOM 989 N N . ALA A 1 127 ? -12.644 6.502 35.554 1.00 52.56 127 ALA A N 1
ATOM 990 C CA . ALA A 1 127 ? -12.851 5.453 34.573 1.00 52.56 127 ALA A CA 1
ATOM 991 C C . ALA A 1 127 ? -14.209 4.825 34.873 1.00 52.56 127 ALA A C 1
ATOM 993 O O . ALA A 1 127 ? -14.365 4.073 35.833 1.00 52.56 127 ALA A O 1
ATOM 994 N N . VAL A 1 128 ? -15.226 5.239 34.113 1.00 55.56 128 VAL A N 1
ATOM 995 C CA . VAL A 1 128 ? -16.467 4.498 34.056 1.00 55.56 128 VAL A CA 1
ATOM 996 C C . VAL A 1 128 ? -15.957 3.177 33.515 1.00 55.56 128 VAL A C 1
ATOM 998 O O . VAL A 1 128 ? -15.245 3.239 32.503 1.00 55.56 128 VAL A O 1
ATOM 1001 N N . PRO A 1 129 ? -16.170 2.038 34.207 1.00 55.44 129 PRO A N 1
ATOM 1002 C CA . PRO A 1 129 ? -15.744 0.753 33.678 1.00 55.44 129 PRO A CA 1
ATOM 1003 C C . PRO A 1 129 ? -16.214 0.764 32.241 1.00 55.44 129 PRO A C 1
ATOM 1005 O O . PRO A 1 129 ? -17.405 0.996 32.006 1.00 55.44 129 PRO A O 1
ATOM 1008 N N . ALA A 1 130 ? -15.258 0.741 31.306 1.00 58.88 130 ALA A N 1
ATOM 1009 C CA . ALA A 1 130 ? -15.580 0.866 29.905 1.00 58.88 130 ALA A CA 1
ATOM 1010 C C . ALA A 1 130 ? -16.604 -0.232 29.694 1.00 58.88 130 ALA A C 1
ATOM 1012 O O . ALA A 1 130 ? -16.279 -1.402 29.875 1.00 58.88 130 ALA A O 1
ATOM 1013 N N . THR A 1 131 ? -17.871 0.130 29.470 1.00 57.28 131 THR A N 1
ATOM 1014 C CA . THR A 1 131 ? -18.833 -0.855 29.006 1.00 57.28 131 THR A CA 1
ATOM 1015 C C . THR A 1 131 ? -18.180 -1.341 27.736 1.00 57.28 131 THR A C 1
ATOM 1017 O O . THR A 1 131 ? -18.130 -0.581 26.764 1.00 57.28 131 THR A O 1
ATOM 1020 N N . GLU A 1 132 ? -17.577 -2.527 27.800 1.00 62.72 132 GLU A N 1
ATOM 1021 C CA . GLU A 1 132 ? -17.007 -3.241 26.677 1.00 62.72 132 GLU A CA 1
ATOM 1022 C C . GLU A 1 132 ? -18.194 -3.538 25.779 1.00 62.72 132 GLU A C 1
ATOM 1024 O O . GLU A 1 132 ? -18.796 -4.607 25.801 1.00 62.72 132 GLU A O 1
ATOM 1029 N N . ARG A 1 133 ? -18.639 -2.517 25.050 1.00 65.25 133 ARG A N 1
ATOM 1030 C CA . ARG A 1 133 ? -19.572 -2.703 23.968 1.00 65.25 133 ARG A CA 1
ATOM 1031 C C . ARG A 1 133 ? -18.748 -3.485 22.967 1.00 65.25 133 ARG A C 1
ATOM 1033 O O . ARG A 1 133 ? -17.762 -2.929 22.471 1.00 65.25 133 ARG A O 1
ATOM 1040 N N . PRO A 1 134 ? -19.088 -4.758 22.712 1.00 73.62 134 PRO A N 1
ATOM 1041 C CA . PRO A 1 134 ? -18.359 -5.526 21.728 1.00 73.62 134 PRO A CA 1
ATOM 1042 C C . PRO A 1 134 ? -18.355 -4.709 20.441 1.00 73.62 134 PRO A C 1
ATOM 1044 O O . PRO A 1 134 ? -19.382 -4.129 20.063 1.00 73.62 134 PRO A O 1
ATOM 1047 N N . ALA A 1 135 ? -17.186 -4.597 19.813 1.00 80.75 135 ALA A N 1
ATOM 1048 C CA . ALA A 1 135 ? -17.053 -3.836 18.584 1.00 80.75 135 ALA A CA 1
ATOM 1049 C C . ALA A 1 135 ? -18.131 -4.311 17.602 1.00 80.75 135 ALA A C 1
ATOM 1051 O O . ALA A 1 135 ? -18.258 -5.506 17.316 1.00 80.75 135 ALA A O 1
ATOM 1052 N N . ARG A 1 136 ? -18.959 -3.381 17.117 1.00 86.94 136 ARG A N 1
ATOM 1053 C CA . ARG A 1 136 ? -20.004 -3.720 16.153 1.00 86.94 136 ARG A CA 1
ATOM 1054 C C . ARG A 1 136 ? -19.337 -4.057 14.823 1.00 86.94 136 ARG A C 1
ATOM 1056 O O . ARG A 1 136 ? -19.055 -3.173 14.021 1.00 86.94 136 ARG A O 1
ATOM 1063 N N . LEU A 1 137 ? -19.126 -5.345 14.587 1.00 85.88 137 LEU A N 1
ATOM 1064 C CA . LEU A 1 137 ? -18.740 -5.877 13.286 1.00 85.88 137 LEU A CA 1
ATOM 1065 C C . LEU A 1 137 ? -19.987 -6.082 12.420 1.00 85.88 137 LEU A C 1
ATOM 1067 O O . LEU A 1 137 ? -21.038 -6.496 12.920 1.00 85.88 137 LEU A O 1
ATOM 1071 N N . SER A 1 138 ? -19.877 -5.785 11.124 1.00 85.19 138 SER A N 1
ATOM 1072 C CA . SER A 1 138 ? -20.938 -6.092 10.162 1.00 85.19 138 SER A CA 1
ATOM 1073 C C . SER A 1 138 ? -21.101 -7.607 10.023 1.00 85.19 138 SER A C 1
ATOM 1075 O O . SER A 1 138 ? -20.125 -8.345 10.151 1.00 85.19 138 SER A O 1
ATOM 1077 N N . ASN A 1 139 ? -22.319 -8.074 9.729 1.00 82.75 139 ASN A N 1
ATOM 1078 C CA . ASN A 1 139 ? -22.564 -9.506 9.506 1.00 82.75 139 ASN A CA 1
ATOM 1079 C C . ASN A 1 139 ? -21.657 -10.045 8.393 1.00 82.75 139 ASN A C 1
ATOM 1081 O O . ASN A 1 139 ? -20.983 -11.038 8.601 1.00 82.75 139 ASN A O 1
ATOM 1085 N N . ARG A 1 140 ? -21.464 -9.271 7.312 1.00 76.06 140 ARG A N 1
ATOM 1086 C CA . ARG A 1 140 ? -20.526 -9.622 6.235 1.00 76.06 140 ARG A CA 1
ATOM 1087 C C . ARG A 1 140 ? -19.117 -9.949 6.731 1.00 76.06 140 ARG A C 1
ATOM 1089 O O . ARG A 1 140 ? -18.505 -10.839 6.175 1.00 76.06 140 ARG A O 1
ATOM 1096 N N . VAL A 1 141 ? -18.588 -9.232 7.728 1.00 80.44 141 VAL A N 1
ATOM 1097 C CA . VAL A 1 141 ? -17.252 -9.519 8.288 1.00 80.44 141 VAL A CA 1
ATOM 1098 C C . VAL A 1 141 ? -17.278 -10.753 9.189 1.00 80.44 141 VAL A C 1
ATOM 1100 O O . VAL A 1 141 ? -16.318 -11.514 9.181 1.00 80.44 141 VAL A O 1
ATOM 1103 N N . LYS A 1 142 ? -18.364 -10.958 9.943 1.00 79.69 142 LYS A N 1
ATOM 1104 C CA . LYS A 1 142 ? -18.549 -12.142 10.798 1.00 79.69 142 LYS A CA 1
ATOM 1105 C C . LYS A 1 142 ? -18.691 -13.431 9.989 1.00 79.69 142 LYS A C 1
ATOM 1107 O O . LYS A 1 142 ? -18.234 -14.471 10.440 1.00 79.69 142 LYS A O 1
ATOM 1112 N N . ASP A 1 143 ? -19.285 -13.330 8.805 1.00 75.94 143 ASP A N 1
ATOM 1113 C CA . ASP A 1 143 ? -19.540 -14.459 7.912 1.00 75.94 143 ASP A CA 1
ATOM 1114 C C . ASP A 1 143 ? -18.311 -14.819 7.057 1.00 75.94 143 ASP A C 1
ATOM 1116 O O . ASP A 1 143 ? -18.337 -15.809 6.327 1.00 75.94 143 ASP A O 1
ATOM 1120 N N . ILE A 1 144 ? -17.216 -14.044 7.134 1.00 72.50 144 ILE A N 1
ATOM 1121 C CA . ILE A 1 144 ? -15.956 -14.418 6.480 1.00 72.50 144 ILE A CA 1
ATOM 1122 C C . ILE A 1 144 ? -15.410 -15.647 7.213 1.00 72.50 144 ILE A C 1
ATOM 1124 O O . ILE A 1 144 ? -15.064 -15.524 8.390 1.00 72.50 144 ILE A O 1
ATOM 1128 N N . PRO A 1 145 ? -15.268 -16.806 6.544 1.00 67.81 145 PRO A N 1
ATOM 1129 C CA . PRO A 1 145 ? -14.689 -17.980 7.173 1.00 67.81 145 PRO A CA 1
ATOM 1130 C C . PRO A 1 145 ? -13.282 -17.654 7.682 1.00 67.81 145 PRO A C 1
ATOM 1132 O O . PRO A 1 145 ? -12.416 -17.178 6.939 1.00 67.81 145 PRO A O 1
ATOM 1135 N N . ASP A 1 146 ? -13.073 -17.876 8.977 1.00 67.44 146 ASP A N 1
ATOM 1136 C CA . ASP A 1 146 ? -11.794 -17.670 9.635 1.00 67.44 146 ASP A CA 1
ATOM 1137 C C . ASP A 1 146 ? -11.123 -19.020 9.893 1.00 67.44 146 ASP A C 1
ATOM 1139 O O . ASP A 1 146 ? -11.340 -19.665 10.915 1.00 67.44 146 ASP A O 1
ATOM 1143 N N . HIS A 1 147 ? -10.318 -19.459 8.928 1.00 66.69 147 HIS A N 1
ATOM 1144 C CA . HIS A 1 147 ? -9.491 -20.662 9.044 1.00 66.69 147 HIS A CA 1
ATOM 1145 C C . HIS A 1 147 ? -8.061 -20.343 9.502 1.00 66.69 147 HIS A C 1
ATOM 1147 O O . HIS A 1 147 ? -7.140 -21.119 9.243 1.00 66.69 147 HIS A O 1
ATOM 1153 N N . ARG A 1 148 ? -7.838 -19.173 10.117 1.00 67.44 148 ARG A N 1
ATOM 1154 C CA . ARG A 1 148 ? -6.501 -18.764 10.556 1.00 67.44 148 ARG A CA 1
ATOM 1155 C C . ARG A 1 148 ? -6.037 -19.615 11.738 1.00 67.44 148 ARG A C 1
ATOM 1157 O O . ARG A 1 148 ? -6.806 -19.877 12.659 1.00 67.44 148 ARG A O 1
ATOM 1164 N N . VAL A 1 149 ? -4.754 -19.973 11.756 1.00 59.41 149 VAL A N 1
ATOM 1165 C CA . VAL A 1 149 ? -4.107 -20.664 12.883 1.00 59.41 149 VAL A CA 1
ATOM 1166 C C . VAL A 1 149 ? -2.967 -19.800 13.424 1.00 59.41 149 VAL A C 1
ATOM 1168 O O . VAL A 1 149 ? -2.059 -19.417 12.688 1.00 59.41 149 VAL A O 1
ATOM 1171 N N . GLY A 1 150 ? -2.991 -19.488 14.723 1.00 66.38 150 GLY A N 1
ATOM 1172 C CA . GLY A 1 150 ? -1.910 -18.754 15.393 1.00 66.38 150 GLY A CA 1
ATOM 1173 C C . GLY A 1 150 ? -1.657 -17.350 14.822 1.00 66.38 150 GLY A C 1
ATOM 1174 O O . GLY A 1 150 ? -2.588 -16.602 14.527 1.00 66.38 150 GLY A O 1
ATOM 1175 N N . LYS A 1 151 ? -0.381 -16.967 14.679 1.00 59.66 151 LYS A N 1
ATOM 1176 C CA . LYS A 1 151 ? 0.048 -15.636 14.210 1.00 59.66 151 LYS A CA 1
ATOM 1177 C C . LYS A 1 151 ? 0.244 -15.567 12.689 1.00 59.66 151 LYS A C 1
ATOM 1179 O O . LYS A 1 151 ? 1.228 -15.028 12.204 1.00 59.66 151 LYS A O 1
ATOM 1184 N N . GLN A 1 152 ? -0.694 -16.095 11.910 1.00 59.81 152 GLN A N 1
ATOM 1185 C CA . GLN A 1 152 ? -0.573 -16.226 10.447 1.00 59.81 152 GLN A CA 1
ATOM 1186 C C . GLN A 1 152 ? -0.463 -14.889 9.669 1.00 59.81 152 GLN A C 1
ATOM 1188 O O . GLN A 1 152 ? -0.271 -14.898 8.458 1.00 59.81 152 GLN A O 1
ATOM 1193 N N . PHE A 1 153 ? -0.595 -13.750 10.359 1.00 54.56 153 PHE A N 1
ATOM 1194 C CA . PHE A 1 153 ? -0.430 -12.389 9.832 1.00 54.56 153 PHE A CA 1
ATOM 1195 C C . PHE A 1 153 ? 0.792 -11.657 10.401 1.00 54.56 153 PHE A C 1
ATOM 1197 O O . PHE A 1 153 ? 0.977 -10.478 10.100 1.00 54.56 153 PHE A O 1
ATOM 1204 N N . ASP A 1 154 ? 1.639 -12.330 11.186 1.00 56.91 154 ASP A N 1
ATOM 1205 C CA . ASP A 1 154 ? 2.986 -11.839 11.479 1.00 56.91 154 ASP A CA 1
ATOM 1206 C C . ASP A 1 154 ? 3.826 -12.007 10.202 1.00 56.91 154 ASP A C 1
ATOM 1208 O O . ASP A 1 154 ? 4.720 -12.842 10.099 1.00 56.91 154 ASP A O 1
ATOM 1212 N N . PHE A 1 155 ? 3.531 -11.191 9.185 1.00 55.22 155 PHE A N 1
ATOM 1213 C CA . PHE A 1 155 ? 4.385 -10.992 8.013 1.00 55.22 155 PHE A CA 1
ATOM 1214 C C . PHE A 1 155 ? 5.612 -10.168 8.393 1.00 55.22 155 PHE A C 1
ATOM 1216 O O . PHE A 1 155 ? 6.053 -9.327 7.613 1.00 55.22 155 PHE A O 1
ATOM 1223 N N . GLY A 1 156 ? 6.126 -10.350 9.612 1.00 51.25 156 GLY A N 1
ATOM 1224 C CA . GLY A 1 156 ? 7.362 -9.758 10.066 1.00 51.25 156 GLY A CA 1
ATOM 1225 C C . GLY A 1 156 ? 8.464 -10.221 9.131 1.00 51.25 156 GLY A C 1
ATOM 1226 O O . GLY A 1 156 ? 9.128 -11.222 9.382 1.00 51.25 156 GLY A O 1
ATOM 1227 N N . ILE A 1 157 ? 8.682 -9.453 8.064 1.00 54.59 157 ILE A N 1
ATOM 1228 C CA . ILE A 1 157 ? 9.937 -9.349 7.329 1.00 54.59 157 ILE A CA 1
ATOM 1229 C C . ILE A 1 157 ? 10.915 -8.671 8.303 1.00 54.59 157 ILE A C 1
ATOM 1231 O O . ILE A 1 157 ? 11.304 -7.520 8.166 1.00 54.59 157 ILE A O 1
ATOM 1235 N N . ALA A 1 158 ? 11.160 -9.357 9.409 1.00 50.16 158 ALA A N 1
ATOM 1236 C CA . ALA A 1 158 ? 11.984 -8.990 10.544 1.00 50.16 158 ALA A CA 1
ATOM 1237 C C . ALA A 1 158 ? 12.385 -10.291 11.262 1.00 50.16 158 ALA A C 1
ATOM 1239 O O . ALA A 1 158 ? 12.473 -10.354 12.485 1.00 50.16 158 ALA A O 1
ATOM 1240 N N . GLY A 1 159 ? 12.576 -11.365 10.492 1.00 55.91 159 GLY A N 1
ATOM 1241 C CA . GLY A 1 159 ? 13.456 -12.444 10.909 1.00 55.91 159 GLY A CA 1
ATOM 1242 C C . GLY A 1 159 ? 14.908 -12.002 10.698 1.00 55.91 159 GLY A C 1
ATOM 1243 O O . GLY A 1 159 ? 15.161 -11.158 9.833 1.00 55.91 159 GLY A O 1
ATOM 1244 N N . PRO A 1 160 ? 15.871 -12.529 11.471 1.00 54.78 160 PRO A N 1
ATOM 1245 C CA . PRO A 1 160 ? 17.289 -12.327 11.181 1.00 54.78 160 PRO A CA 1
ATOM 1246 C C . PRO A 1 160 ? 17.601 -12.724 9.726 1.00 54.78 160 PRO A C 1
ATOM 1248 O O . PRO A 1 160 ? 16.895 -13.575 9.177 1.00 54.78 160 PRO A O 1
ATOM 1251 N N . PRO A 1 161 ? 18.635 -12.136 9.091 1.00 57.25 161 PRO A N 1
ATOM 1252 C CA . PRO A 1 161 ? 19.048 -12.527 7.746 1.00 57.25 161 PRO A CA 1
ATOM 1253 C C . PRO A 1 161 ? 19.231 -14.049 7.687 1.00 57.25 161 PRO A C 1
ATOM 1255 O O . PRO A 1 161 ? 20.050 -14.620 8.406 1.00 57.25 161 PRO A O 1
ATOM 1258 N N . GLY A 1 162 ? 18.404 -14.705 6.878 1.00 66.69 162 GLY A N 1
ATOM 1259 C CA . GLY A 1 162 ? 18.297 -16.155 6.808 1.00 66.69 162 GLY A CA 1
ATOM 1260 C C . GLY A 1 162 ? 17.435 -16.583 5.624 1.00 66.69 162 GLY A C 1
ATOM 1261 O O . GLY A 1 162 ? 16.688 -15.784 5.059 1.00 66.69 162 GLY A O 1
ATOM 1262 N N . VAL A 1 163 ? 17.557 -17.851 5.230 1.00 68.94 163 VAL A N 1
ATOM 1263 C CA . VAL A 1 163 ? 16.780 -18.423 4.124 1.00 68.94 163 VAL A CA 1
ATOM 1264 C C . VAL A 1 163 ? 15.313 -18.519 4.546 1.00 68.94 163 VAL A C 1
ATOM 1266 O O . VAL A 1 163 ? 14.968 -19.265 5.462 1.00 68.94 163 VAL A O 1
ATOM 1269 N N . SER A 1 164 ? 14.451 -17.749 3.884 1.00 72.44 164 SER A N 1
ATOM 1270 C CA . SER A 1 164 ? 13.003 -17.777 4.092 1.00 72.44 164 SER A CA 1
ATOM 1271 C C . SER A 1 164 ? 12.349 -18.716 3.081 1.00 72.44 164 SER A C 1
ATOM 1273 O O . SER A 1 164 ? 12.501 -18.535 1.878 1.00 72.44 164 SER A O 1
ATOM 1275 N N . PHE A 1 165 ? 11.579 -19.690 3.566 1.00 76.75 165 PHE A N 1
ATOM 1276 C CA . PHE A 1 165 ? 10.725 -20.550 2.733 1.00 76.75 165 PHE A CA 1
ATOM 1277 C C . PHE A 1 165 ? 9.275 -20.044 2.670 1.00 76.75 165 PHE A C 1
ATOM 1279 O O . PHE A 1 165 ? 8.354 -20.806 2.376 1.00 76.75 165 PHE A O 1
ATOM 1286 N N . VAL A 1 166 ? 9.046 -18.763 2.981 1.00 77.44 166 VAL A N 1
ATOM 1287 C CA . VAL A 1 166 ? 7.713 -18.163 2.880 1.00 77.44 166 VAL A CA 1
ATOM 1288 C C . VAL A 1 166 ? 7.347 -18.026 1.395 1.00 77.44 166 VAL A C 1
ATOM 1290 O O . VAL A 1 166 ? 8.054 -17.337 0.657 1.00 77.44 166 VAL A O 1
ATOM 1293 N N . PRO A 1 167 ? 6.254 -18.660 0.930 1.00 74.94 167 PRO A N 1
ATOM 1294 C CA . PRO A 1 167 ? 5.847 -18.563 -0.464 1.00 74.94 167 PRO A CA 1
ATOM 1295 C C . PRO A 1 167 ? 5.429 -17.130 -0.816 1.00 74.94 167 PRO A C 1
ATOM 1297 O O . PRO A 1 167 ? 4.971 -16.373 0.039 1.00 74.94 167 PRO A O 1
ATOM 1300 N N . ALA A 1 168 ? 5.539 -16.783 -2.100 1.00 76.00 168 ALA A N 1
ATOM 1301 C CA . ALA A 1 168 ? 5.169 -15.476 -2.654 1.00 76.00 168 ALA A CA 1
ATOM 1302 C C . ALA A 1 168 ? 5.999 -14.271 -2.156 1.00 76.00 168 ALA A C 1
ATOM 1304 O O . ALA A 1 168 ? 5.616 -13.127 -2.402 1.00 76.00 168 ALA A O 1
ATOM 1305 N N . VAL A 1 169 ? 7.151 -14.504 -1.519 1.00 80.12 169 VAL A N 1
ATOM 1306 C CA . VAL A 1 169 ? 8.183 -13.473 -1.335 1.00 80.12 169 VAL A CA 1
ATOM 1307 C C . VAL A 1 169 ? 9.039 -13.424 -2.602 1.00 80.12 169 VAL A C 1
ATOM 1309 O O . VAL A 1 169 ? 9.553 -14.447 -3.046 1.00 80.12 169 VAL A O 1
ATOM 1312 N N . ALA A 1 170 ? 9.151 -12.248 -3.217 1.00 83.62 170 ALA A N 1
ATOM 1313 C CA . ALA A 1 170 ? 10.031 -12.046 -4.367 1.00 83.62 170 ALA A CA 1
ATOM 1314 C C . ALA A 1 170 ? 11.510 -12.056 -3.937 1.00 83.62 170 ALA A C 1
ATOM 1316 O O . ALA A 1 170 ? 11.811 -11.764 -2.780 1.00 83.62 170 ALA A O 1
ATOM 1317 N N . ALA A 1 171 ? 12.428 -12.329 -4.868 1.00 86.25 171 ALA A N 1
ATOM 1318 C CA . ALA A 1 171 ? 13.867 -12.147 -4.660 1.00 86.25 171 ALA A CA 1
ATOM 1319 C C . ALA A 1 171 ? 14.189 -10.644 -4.557 1.00 86.25 171 ALA A C 1
ATOM 1321 O O . ALA A 1 171 ? 14.485 -9.977 -5.547 1.00 86.25 171 ALA A O 1
ATOM 1322 N N . LEU A 1 172 ? 14.005 -10.074 -3.362 1.00 85.38 172 LEU A N 1
ATOM 1323 C CA . LEU A 1 172 ? 14.144 -8.633 -3.120 1.00 85.38 172 LEU A CA 1
ATOM 1324 C C . LEU A 1 172 ? 15.586 -8.148 -3.329 1.00 85.38 172 LEU A C 1
ATOM 1326 O O . LEU A 1 172 ? 15.795 -6.989 -3.675 1.00 85.38 172 LEU A O 1
ATOM 1330 N N . ASP A 1 173 ? 16.555 -9.036 -3.127 1.00 85.94 173 ASP A N 1
ATOM 1331 C CA . ASP A 1 173 ? 17.984 -8.840 -3.362 1.00 85.94 173 ASP A CA 1
ATOM 1332 C C . ASP A 1 173 ? 18.352 -8.785 -4.852 1.00 85.94 173 ASP A C 1
ATOM 1334 O O . ASP A 1 173 ? 19.313 -8.111 -5.216 1.00 85.94 173 ASP A O 1
ATOM 1338 N N . GLU A 1 174 ? 17.560 -9.414 -5.722 1.00 91.88 174 GLU A N 1
ATOM 1339 C CA . GLU A 1 174 ? 17.745 -9.358 -7.178 1.00 91.88 174 GLU A CA 1
ATOM 1340 C C . GLU A 1 174 ? 17.058 -8.149 -7.833 1.00 91.88 174 GLU A C 1
ATOM 1342 O O . GLU A 1 174 ? 17.194 -7.926 -9.041 1.00 91.88 174 GLU A O 1
ATOM 1347 N N . PHE A 1 175 ? 16.303 -7.347 -7.075 1.00 94.69 175 PHE A N 1
ATOM 1348 C CA . PHE A 1 175 ? 15.601 -6.206 -7.653 1.00 94.69 175 PHE A CA 1
ATOM 1349 C C . PHE A 1 175 ? 16.603 -5.156 -8.175 1.00 94.69 175 PHE A C 1
ATOM 1351 O O . PHE A 1 175 ? 17.422 -4.648 -7.404 1.00 94.69 175 PHE A O 1
ATOM 1358 N N . PRO A 1 176 ? 16.542 -4.756 -9.461 1.00 96.25 176 PRO A N 1
ATOM 1359 C CA . PRO A 1 176 ? 17.544 -3.879 -10.061 1.00 96.25 176 PRO A CA 1
ATOM 1360 C C . PRO A 1 176 ? 17.293 -2.405 -9.697 1.00 96.25 176 PRO A C 1
ATOM 1362 O O . PRO A 1 176 ? 16.832 -1.612 -10.525 1.00 96.25 176 PRO A O 1
ATOM 1365 N N . ILE A 1 177 ? 17.610 -2.031 -8.452 1.00 97.25 177 ILE A N 1
ATOM 1366 C CA . ILE A 1 177 ? 17.350 -0.698 -7.875 1.00 97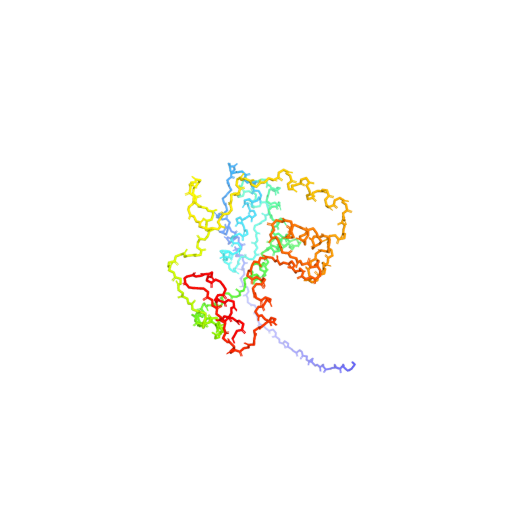.25 177 ILE A CA 1
ATOM 1367 C C . ILE A 1 177 ? 17.925 0.421 -8.755 1.00 97.25 177 ILE A C 1
ATOM 1369 O O . ILE A 1 177 ? 17.239 1.399 -9.039 1.00 97.25 177 ILE A O 1
ATOM 1373 N N . GLU A 1 178 ? 19.161 0.276 -9.236 1.00 97.50 178 GLU A N 1
ATOM 1374 C CA . GLU A 1 178 ? 19.826 1.314 -10.037 1.00 97.50 178 GLU A CA 1
ATOM 1375 C C . GLU A 1 178 ? 19.117 1.573 -11.372 1.00 97.50 178 GLU A C 1
ATOM 1377 O O . GLU A 1 178 ? 18.930 2.720 -11.790 1.00 97.50 178 GLU A O 1
ATOM 1382 N N . VAL A 1 179 ? 18.679 0.503 -12.042 1.00 98.12 179 VAL A N 1
ATOM 1383 C CA . VAL A 1 179 ? 17.929 0.602 -13.300 1.00 98.12 179 VAL A CA 1
ATOM 1384 C C . VAL A 1 179 ? 16.572 1.246 -13.046 1.00 98.12 179 VAL A C 1
ATOM 1386 O O . VAL A 1 179 ? 16.163 2.124 -13.809 1.00 98.12 179 VAL A O 1
ATOM 1389 N N . TRP A 1 180 ? 15.898 0.842 -11.968 1.00 97.56 180 TRP A N 1
ATOM 1390 C CA . TRP A 1 180 ? 14.615 1.403 -11.565 1.00 97.56 180 TRP A CA 1
ATOM 1391 C C . TRP A 1 180 ? 14.707 2.909 -11.311 1.00 97.56 180 TRP A C 1
ATOM 1393 O O . TRP A 1 180 ? 13.937 3.676 -11.888 1.00 97.56 180 TRP A O 1
ATOM 1403 N N . GLU A 1 181 ? 15.683 3.352 -10.518 1.00 98.19 181 GLU A N 1
ATOM 1404 C CA . GLU A 1 181 ? 15.859 4.769 -10.191 1.00 98.19 181 GLU A CA 1
ATOM 1405 C C . GLU A 1 181 ? 16.200 5.610 -11.422 1.00 98.19 181 GLU A C 1
ATOM 1407 O O . GLU A 1 181 ? 15.639 6.695 -11.608 1.00 98.19 181 GLU A O 1
ATOM 1412 N N . ARG A 1 182 ? 17.039 5.083 -12.322 1.00 98.31 182 ARG A N 1
ATOM 1413 C CA . ARG A 1 182 ? 17.333 5.732 -13.604 1.00 98.31 182 ARG A CA 1
ATOM 1414 C C . ARG A 1 182 ? 16.068 5.925 -14.443 1.00 98.31 182 ARG A C 1
ATOM 1416 O O . ARG A 1 182 ? 15.828 7.028 -14.932 1.00 98.31 182 ARG A O 1
ATOM 1423 N N . LEU A 1 183 ? 15.251 4.882 -14.600 1.00 97.31 183 LEU A N 1
ATOM 1424 C CA . LEU A 1 183 ? 14.006 4.950 -15.376 1.00 97.31 183 LEU A CA 1
ATOM 1425 C C . LEU A 1 183 ? 12.974 5.872 -14.714 1.00 97.31 183 LEU A C 1
ATOM 1427 O O . LEU A 1 183 ? 12.349 6.688 -15.390 1.00 97.31 183 LEU A O 1
ATOM 1431 N N . ARG A 1 184 ? 12.829 5.802 -13.387 1.00 95.75 184 ARG A N 1
ATOM 1432 C CA . ARG A 1 184 ? 11.941 6.676 -12.610 1.00 95.75 184 ARG A CA 1
ATOM 1433 C C . ARG A 1 184 ? 12.303 8.148 -12.809 1.00 95.75 184 ARG A C 1
ATOM 1435 O O . ARG A 1 184 ? 11.417 8.963 -13.067 1.00 95.75 184 ARG A O 1
ATOM 1442 N N . ALA A 1 185 ? 13.591 8.486 -12.722 1.00 96.56 185 ALA A N 1
ATOM 1443 C CA . ALA A 1 185 ? 14.081 9.843 -12.942 1.00 96.56 185 ALA A CA 1
ATOM 1444 C C . ALA A 1 185 ? 13.834 10.320 -14.382 1.00 96.56 185 ALA A C 1
ATOM 1446 O O . ALA A 1 185 ? 13.369 11.442 -14.580 1.00 96.56 185 ALA A O 1
ATOM 1447 N N . GLN A 1 186 ? 14.073 9.463 -15.380 1.00 96.50 186 GLN A N 1
ATOM 1448 C CA . GLN A 1 186 ? 13.796 9.767 -16.789 1.00 96.50 186 GLN A CA 1
ATOM 1449 C C . GLN A 1 186 ? 12.310 10.057 -17.036 1.00 96.50 186 GLN A C 1
ATOM 1451 O O . GLN A 1 186 ? 11.974 11.072 -17.645 1.00 96.50 186 GLN A O 1
ATOM 1456 N N . VAL A 1 187 ? 11.410 9.212 -16.523 1.00 94.25 187 VAL A N 1
ATOM 1457 C CA . VAL A 1 187 ? 9.958 9.394 -16.681 1.00 94.25 187 VAL A CA 1
ATOM 1458 C C . VAL A 1 187 ? 9.486 10.675 -15.995 1.00 94.25 187 VAL A C 1
ATOM 1460 O O . VAL A 1 187 ? 8.674 11.407 -16.563 1.00 94.25 187 VAL A O 1
ATOM 1463 N N . LEU A 1 188 ? 10.012 10.984 -14.805 1.00 94.31 188 LEU A N 1
ATOM 1464 C CA . LEU A 1 188 ? 9.695 12.227 -14.105 1.00 94.31 188 LEU A CA 1
ATOM 1465 C C . LEU A 1 188 ? 10.182 13.457 -14.880 1.00 94.31 188 LEU A C 1
ATOM 1467 O O . LEU A 1 188 ? 9.436 14.425 -14.995 1.00 94.31 188 LEU A O 1
ATOM 1471 N N . ALA A 1 189 ? 11.389 13.414 -15.448 1.00 95.25 189 ALA A N 1
ATOM 1472 C CA . ALA A 1 189 ? 11.918 14.499 -16.273 1.00 95.25 189 ALA A CA 1
ATOM 1473 C C . ALA A 1 189 ? 11.094 14.709 -17.556 1.00 95.25 189 ALA A C 1
ATOM 1475 O O . ALA A 1 189 ? 10.877 15.846 -17.965 1.00 95.25 189 ALA A O 1
ATOM 1476 N N . GLN A 1 190 ? 10.605 13.627 -18.171 1.00 92.94 190 GLN A N 1
ATOM 1477 C CA . GLN A 1 190 ? 9.831 13.686 -19.413 1.00 92.94 190 GLN A CA 1
ATOM 1478 C C . GLN A 1 190 ? 8.377 14.130 -19.198 1.00 92.94 190 GLN A C 1
ATOM 1480 O O . GLN A 1 190 ? 7.868 14.954 -19.955 1.00 92.94 190 GLN A O 1
ATOM 1485 N N . LYS A 1 191 ? 7.684 13.563 -18.202 1.00 90.00 191 LYS A N 1
ATOM 1486 C CA . LYS A 1 191 ? 6.250 13.814 -17.964 1.00 90.00 191 LYS A CA 1
ATOM 1487 C C . LYS A 1 191 ? 5.995 14.958 -16.972 1.00 90.00 191 LYS A C 1
ATOM 1489 O O . LYS A 1 191 ? 4.907 15.534 -16.973 1.00 90.00 191 LYS A O 1
ATOM 1494 N N . GLY A 1 192 ? 6.972 15.303 -16.133 1.00 91.06 192 GLY A N 1
ATOM 1495 C CA . GLY A 1 192 ? 6.898 16.420 -15.191 1.00 91.06 192 GLY A CA 1
ATOM 1496 C C . GLY A 1 192 ? 5.649 16.392 -14.304 1.00 91.06 192 GLY A C 1
ATOM 1497 O O . GLY A 1 192 ? 5.198 15.339 -13.847 1.00 91.06 192 GLY A O 1
ATOM 1498 N N . ALA A 1 193 ? 5.057 17.569 -14.088 1.00 89.81 193 ALA A N 1
ATOM 1499 C CA . ALA A 1 193 ? 3.882 17.748 -13.234 1.00 89.81 193 ALA A CA 1
ATOM 1500 C C . ALA A 1 193 ? 2.615 17.023 -13.733 1.00 89.81 193 ALA A C 1
ATOM 1502 O O . ALA A 1 193 ? 1.683 16.837 -12.955 1.00 89.81 193 ALA A O 1
ATOM 1503 N N . HIS A 1 194 ? 2.566 16.568 -14.992 1.00 86.00 194 HIS A N 1
ATOM 1504 C CA . HIS A 1 194 ? 1.430 15.794 -15.507 1.00 86.00 194 HIS A CA 1
ATOM 1505 C C . HIS A 1 194 ? 1.248 14.464 -14.752 1.00 86.00 194 HIS A C 1
ATOM 1507 O O . HIS A 1 194 ? 0.135 13.953 -14.657 1.00 86.00 194 HIS A O 1
ATOM 1513 N N . LEU A 1 195 ? 2.314 13.911 -14.162 1.00 85.81 195 LEU A N 1
ATOM 1514 C CA . LEU A 1 195 ? 2.228 12.715 -13.312 1.00 85.81 195 LEU A CA 1
ATOM 1515 C C . LEU A 1 195 ? 1.481 12.947 -11.993 1.00 85.81 195 LEU A C 1
ATOM 1517 O O . LEU A 1 195 ? 1.063 11.983 -11.363 1.00 85.81 195 LEU A O 1
ATOM 1521 N N . LEU A 1 196 ? 1.333 14.203 -11.561 1.00 87.56 196 LEU A N 1
ATOM 1522 C CA . LEU A 1 196 ? 0.692 14.555 -10.290 1.00 87.56 196 LEU A CA 1
ATOM 1523 C C . LEU A 1 196 ? -0.835 14.652 -10.405 1.00 87.56 196 LEU A C 1
ATOM 1525 O O . LEU A 1 196 ? -1.515 14.907 -9.413 1.00 87.56 196 LEU A O 1
ATOM 1529 N N . GLN A 1 197 ? -1.374 14.482 -11.610 1.00 86.94 197 GLN A N 1
ATOM 1530 C CA . GLN A 1 197 ? -2.808 14.495 -11.859 1.00 86.94 197 GLN A CA 1
ATOM 1531 C C . GLN A 1 197 ? -3.393 13.091 -11.715 1.00 86.94 197 GLN A C 1
ATOM 1533 O O . GLN A 1 197 ? -2.696 12.082 -11.840 1.00 86.94 197 GLN A O 1
ATOM 1538 N N . TYR A 1 198 ? -4.703 13.021 -11.494 1.00 82.31 198 TYR A N 1
ATOM 1539 C CA . TYR A 1 198 ? -5.406 11.748 -11.569 1.00 82.31 198 TYR A CA 1
ATOM 1540 C C . TYR A 1 198 ? -5.283 11.166 -12.979 1.00 82.31 198 TYR A C 1
ATOM 1542 O O . TYR A 1 198 ? -5.624 11.813 -13.969 1.00 82.31 198 TYR A O 1
ATOM 1550 N N . ALA A 1 199 ? -4.804 9.926 -13.064 1.00 80.88 199 ALA A N 1
ATOM 1551 C CA . ALA A 1 199 ? -4.829 9.167 -14.303 1.00 80.88 199 ALA A CA 1
ATOM 1552 C C . ALA A 1 199 ? -6.267 8.741 -14.655 1.00 80.88 199 ALA A C 1
ATOM 1554 O O . ALA A 1 199 ? -7.189 8.828 -13.841 1.00 80.88 199 ALA A O 1
ATOM 1555 N N . SER A 1 200 ? -6.445 8.215 -15.871 1.00 88.31 200 SER A N 1
ATOM 1556 C CA . SER A 1 200 ? -7.659 7.475 -16.234 1.00 88.31 200 SER A CA 1
ATOM 1557 C C . SER A 1 200 ? -7.974 6.410 -15.177 1.00 88.31 200 SER A C 1
ATOM 1559 O O . SER A 1 200 ? -7.062 5.785 -14.635 1.00 88.31 200 SER A O 1
ATOM 1561 N N . SER A 1 201 ? -9.259 6.121 -14.956 1.00 89.31 201 SER A N 1
ATOM 1562 C CA . SER A 1 201 ? -9.708 5.009 -14.102 1.00 89.31 201 SER A CA 1
ATOM 1563 C C . SER A 1 201 ? -9.159 3.644 -14.538 1.00 89.31 201 SER A C 1
ATOM 1565 O O . SER A 1 201 ? -9.147 2.701 -13.753 1.00 89.31 201 SER A O 1
ATOM 1567 N N . ARG A 1 202 ? -8.682 3.542 -15.784 1.00 92.25 202 ARG A N 1
ATOM 1568 C CA . ARG A 1 202 ? -8.036 2.352 -16.346 1.00 92.25 202 ARG A CA 1
ATOM 1569 C C . ARG A 1 202 ? -6.520 2.316 -16.134 1.00 92.25 202 ARG A C 1
ATOM 1571 O O . ARG A 1 202 ? -5.908 1.288 -16.403 1.00 92.25 202 ARG A O 1
ATOM 1578 N N . GLY A 1 203 ? -5.913 3.417 -15.696 1.00 92.50 203 GLY A N 1
ATOM 1579 C CA . GLY A 1 203 ? -4.466 3.620 -15.630 1.00 92.50 203 GLY A CA 1
ATOM 1580 C C . GLY A 1 203 ? -3.882 4.361 -16.840 1.00 92.50 203 GLY A C 1
ATOM 1581 O O . GLY A 1 203 ? -4.584 4.701 -17.797 1.00 92.50 203 GLY A O 1
ATOM 1582 N N . ASP A 1 204 ? -2.574 4.624 -16.782 1.00 91.56 204 ASP A N 1
ATOM 1583 C CA . ASP A 1 204 ? -1.835 5.384 -17.799 1.00 91.56 204 ASP A CA 1
ATOM 1584 C C . ASP A 1 204 ? -1.934 4.717 -19.193 1.00 91.56 204 ASP A C 1
ATOM 1586 O O . ASP A 1 204 ? -1.732 3.505 -19.317 1.00 91.56 204 ASP A O 1
ATOM 1590 N N . PRO A 1 205 ? -2.283 5.471 -20.253 1.00 92.00 205 PRO A N 1
ATOM 1591 C CA . PRO A 1 205 ? -2.507 4.908 -21.584 1.00 92.00 205 PRO A CA 1
ATOM 1592 C C . PRO A 1 205 ? -1.236 4.339 -22.226 1.00 92.00 205 PRO A C 1
ATOM 1594 O O . PRO A 1 205 ? -1.319 3.318 -22.908 1.00 92.00 205 PRO A O 1
ATOM 1597 N N . GLU A 1 206 ? -0.072 4.948 -21.994 1.00 92.12 206 GLU A N 1
ATOM 1598 C CA . GLU A 1 206 ? 1.199 4.468 -22.547 1.00 92.12 206 GLU A CA 1
ATOM 1599 C C . GLU A 1 206 ? 1.641 3.181 -21.846 1.00 92.12 206 GLU A C 1
ATOM 1601 O O . GLU A 1 206 ? 2.063 2.229 -22.502 1.00 92.12 206 GLU A O 1
ATOM 1606 N N . LEU A 1 207 ? 1.429 3.092 -20.529 1.00 94.00 207 LEU A N 1
ATOM 1607 C CA . LEU A 1 207 ? 1.631 1.852 -19.782 1.00 94.00 207 LEU A CA 1
ATOM 1608 C C . LEU A 1 207 ? 0.730 0.723 -20.302 1.00 94.00 207 LEU A C 1
ATOM 1610 O O . LEU A 1 207 ? 1.201 -0.394 -20.506 1.00 94.00 207 LEU A O 1
ATOM 1614 N N . ARG A 1 208 ? -0.557 0.996 -20.558 1.00 96.56 208 ARG A N 1
ATOM 1615 C CA . ARG A 1 208 ? -1.480 -0.014 -21.108 1.00 96.56 208 ARG A CA 1
ATOM 1616 C C . ARG A 1 208 ? -1.043 -0.504 -22.488 1.00 96.56 208 ARG A C 1
ATOM 1618 O O . ARG A 1 208 ? -1.130 -1.700 -22.744 1.00 96.56 208 ARG A O 1
ATOM 1625 N N . LYS A 1 209 ? -0.545 0.380 -23.361 1.00 96.56 209 LYS A N 1
ATOM 1626 C CA . LYS A 1 209 ? 0.017 -0.018 -24.665 1.00 96.56 209 LYS A CA 1
ATOM 1627 C C . LYS A 1 209 ? 1.223 -0.939 -24.494 1.00 96.56 209 LYS A C 1
ATOM 1629 O O . LYS A 1 209 ? 1.238 -2.019 -25.073 1.00 96.56 209 LYS A O 1
ATOM 1634 N N . ALA A 1 210 ? 2.180 -0.548 -23.651 1.00 96.94 210 ALA A N 1
ATOM 1635 C CA . ALA A 1 210 ? 3.371 -1.350 -23.381 1.00 96.94 210 ALA A CA 1
ATOM 1636 C C . ALA A 1 210 ? 3.019 -2.737 -22.813 1.00 96.94 210 ALA A C 1
ATOM 1638 O O . ALA A 1 210 ? 3.585 -3.745 -23.233 1.00 96.94 210 ALA A O 1
ATOM 1639 N N . LEU A 1 211 ? 2.043 -2.803 -21.902 1.00 97.00 211 LEU A N 1
ATOM 1640 C CA . LEU A 1 211 ? 1.564 -4.063 -21.336 1.00 97.00 211 LEU A CA 1
ATOM 1641 C C . LEU A 1 211 ? 0.832 -4.933 -22.361 1.00 97.00 211 LEU A C 1
ATOM 1643 O O . LEU A 1 211 ? 1.034 -6.141 -22.348 1.00 97.00 211 LEU A O 1
ATOM 1647 N N . ALA A 1 212 ? 0.018 -4.358 -23.251 1.00 97.38 212 ALA A N 1
ATOM 1648 C CA . ALA A 1 212 ? -0.649 -5.120 -24.310 1.00 97.38 212 ALA A CA 1
ATOM 1649 C C . ALA A 1 212 ? 0.371 -5.806 -25.232 1.00 97.38 212 ALA A C 1
ATOM 1651 O O . ALA A 1 212 ? 0.241 -6.999 -25.507 1.00 97.38 212 ALA A O 1
ATOM 1652 N N . THR A 1 213 ? 1.422 -5.083 -25.636 1.00 97.12 213 THR A N 1
ATOM 1653 C CA . THR A 1 213 ? 2.540 -5.647 -26.407 1.00 97.12 213 THR A CA 1
ATOM 1654 C C . THR A 1 213 ? 3.240 -6.758 -25.627 1.00 97.12 213 THR A C 1
ATOM 1656 O O . THR A 1 213 ? 3.339 -7.880 -26.111 1.00 97.12 213 THR A O 1
ATOM 1659 N N . TYR A 1 214 ? 3.634 -6.491 -24.377 1.00 97.38 214 TYR A N 1
ATOM 1660 C CA . TYR A 1 214 ? 4.304 -7.479 -23.529 1.00 97.38 214 TYR A CA 1
ATOM 1661 C C . TYR A 1 214 ? 3.475 -8.762 -23.338 1.00 97.38 214 TYR A C 1
ATOM 1663 O O . TYR A 1 214 ? 3.997 -9.872 -23.426 1.00 97.38 214 TYR A O 1
ATOM 1671 N N . LEU A 1 215 ? 2.172 -8.630 -23.088 1.00 96.44 215 LEU A N 1
ATOM 1672 C CA . LEU A 1 215 ? 1.270 -9.766 -22.904 1.00 96.44 215 LEU A CA 1
ATOM 1673 C C . LEU A 1 215 ? 1.084 -10.572 -24.195 1.00 96.44 215 LEU A C 1
ATOM 1675 O O . LEU A 1 215 ? 1.002 -11.800 -24.135 1.00 96.44 215 LEU A O 1
ATOM 1679 N N . CYS A 1 216 ? 1.056 -9.913 -25.352 1.00 95.19 216 CYS A N 1
ATOM 1680 C CA . CYS A 1 216 ? 1.016 -10.597 -26.638 1.00 95.19 216 CYS A CA 1
ATOM 1681 C C . CYS A 1 216 ? 2.303 -11.404 -26.865 1.00 95.19 216 CYS A C 1
ATOM 1683 O O . CYS A 1 216 ? 2.229 -12.603 -27.136 1.00 95.19 216 CYS A O 1
ATOM 1685 N N . ASP A 1 217 ? 3.462 -10.774 -26.673 1.00 96.12 217 ASP A N 1
ATOM 1686 C CA . ASP A 1 217 ? 4.767 -11.354 -27.002 1.00 96.12 217 ASP A CA 1
ATOM 1687 C C . ASP A 1 217 ? 5.172 -12.489 -26.050 1.00 96.12 217 ASP A C 1
ATOM 1689 O O . ASP A 1 217 ? 5.661 -13.527 -26.490 1.00 96.12 217 ASP A O 1
ATOM 1693 N N . TYR A 1 218 ? 4.943 -12.323 -24.743 1.00 95.62 218 TYR A N 1
ATOM 1694 C CA . TYR A 1 218 ? 5.441 -13.255 -23.721 1.00 95.62 218 TYR A CA 1
ATOM 1695 C C . TYR A 1 218 ? 4.375 -14.191 -23.150 1.00 95.62 218 TYR A C 1
ATOM 1697 O O . TYR A 1 218 ? 4.710 -15.191 -22.515 1.00 95.62 218 TYR A O 1
ATOM 1705 N N . ARG A 1 219 ? 3.086 -13.869 -23.318 1.00 93.62 219 ARG A N 1
ATOM 1706 C CA . ARG A 1 219 ? 1.971 -14.665 -22.771 1.00 93.62 219 ARG A CA 1
ATOM 1707 C C . ARG A 1 219 ? 0.981 -15.131 -23.836 1.00 93.62 219 ARG A C 1
ATOM 1709 O O . ARG A 1 219 ? 0.020 -15.810 -23.487 1.00 93.62 219 ARG A O 1
ATOM 1716 N N . GLY A 1 220 ? 1.185 -14.773 -25.108 1.00 93.12 220 GLY A N 1
ATOM 1717 C CA . GLY A 1 220 ? 0.264 -15.098 -26.202 1.00 93.12 220 GLY A CA 1
ATOM 1718 C C . GLY A 1 220 ? -1.125 -14.466 -26.047 1.00 93.12 220 GLY A C 1
ATOM 1719 O O . GLY A 1 220 ? -2.061 -14.839 -26.756 1.00 93.12 220 GLY A O 1
ATOM 1720 N N . ALA A 1 221 ? -1.284 -13.526 -25.113 1.00 92.62 221 ALA A N 1
ATOM 1721 C CA . ALA A 1 221 ? -2.566 -12.933 -24.779 1.00 92.62 221 ALA A CA 1
ATOM 1722 C C . ALA A 1 221 ? -2.856 -11.763 -25.7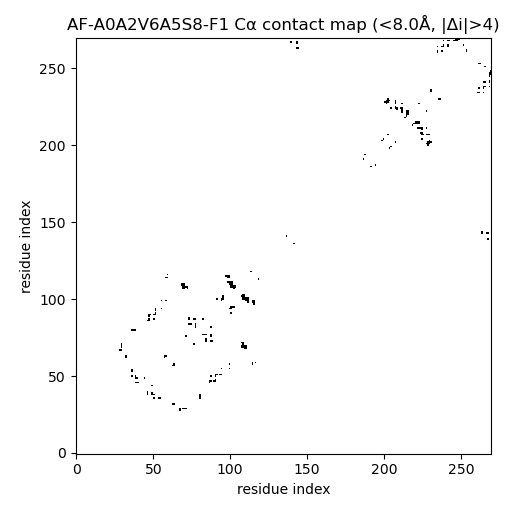25 1.00 92.62 221 ALA A C 1
ATOM 1724 O O . ALA A 1 221 ? -2.265 -10.689 -25.625 1.00 92.62 221 ALA A O 1
ATOM 1725 N N . ARG A 1 222 ? -3.799 -11.973 -26.647 1.00 92.69 222 ARG A N 1
ATOM 1726 C CA . ARG A 1 222 ? -4.254 -10.945 -27.590 1.00 92.69 222 ARG A CA 1
ATOM 1727 C C . ARG A 1 222 ? -5.267 -10.036 -26.900 1.00 92.69 222 ARG A C 1
ATOM 1729 O O . ARG A 1 222 ? -6.418 -10.425 -26.720 1.00 92.69 222 ARG A O 1
ATOM 1736 N N . CYS A 1 223 ? -4.850 -8.834 -26.521 1.00 94.12 223 CYS A N 1
ATOM 1737 C CA . CYS A 1 223 ? -5.742 -7.828 -25.950 1.00 94.12 223 CYS A CA 1
ATOM 1738 C C . CYS A 1 223 ? -5.437 -6.434 -26.504 1.00 94.12 223 CYS A C 1
ATOM 1740 O O . CYS A 1 223 ? -4.289 -6.088 -26.778 1.00 94.12 223 CYS A O 1
ATOM 1742 N N . HIS A 1 224 ? -6.481 -5.627 -26.673 1.00 96.50 224 HIS A N 1
ATOM 1743 C CA . HIS A 1 224 ? -6.343 -4.210 -26.978 1.00 96.50 224 HIS A CA 1
ATOM 1744 C C . HIS A 1 224 ? -5.984 -3.442 -25.691 1.00 96.50 224 HIS A C 1
ATOM 1746 O O . HIS A 1 224 ? -6.503 -3.786 -24.625 1.00 96.50 224 HIS A O 1
ATOM 1752 N N . PRO A 1 225 ? -5.179 -2.362 -25.741 1.00 96.31 225 PRO A N 1
ATOM 1753 C CA . PRO A 1 225 ? -4.868 -1.552 -24.558 1.00 96.31 225 PRO A CA 1
ATOM 1754 C C . PRO A 1 225 ? -6.110 -1.080 -23.783 1.00 96.31 225 PRO A C 1
ATOM 1756 O O . PRO A 1 225 ? -6.075 -0.962 -22.558 1.00 96.31 225 PRO A O 1
ATOM 1759 N N . ASP A 1 226 ? -7.236 -0.850 -24.466 1.00 95.06 226 ASP A N 1
ATOM 1760 C CA . ASP A 1 226 ? -8.524 -0.465 -23.853 1.00 95.06 226 ASP A CA 1
ATOM 1761 C C . ASP A 1 226 ? -9.288 -1.615 -23.192 1.00 95.06 226 ASP A C 1
ATOM 1763 O O . ASP A 1 226 ? -10.382 -1.411 -22.674 1.00 95.06 226 ASP A O 1
ATOM 1767 N N . GLN A 1 227 ? -8.712 -2.813 -23.155 1.00 94.69 227 GLN A N 1
ATOM 1768 C CA . GLN A 1 227 ? -9.190 -3.937 -22.351 1.00 94.69 227 GLN A CA 1
ATOM 1769 C C . GLN A 1 227 ? -8.369 -4.103 -21.062 1.00 94.69 227 GLN A C 1
ATOM 1771 O O . GLN A 1 227 ? -8.792 -4.818 -20.162 1.00 94.69 227 GLN A O 1
ATOM 1776 N N . ILE A 1 228 ? -7.256 -3.374 -20.909 1.00 95.62 228 ILE A N 1
ATOM 1777 C CA . ILE A 1 228 ? -6.388 -3.436 -19.725 1.00 95.62 228 ILE A CA 1
ATOM 1778 C C . ILE A 1 228 ? -6.827 -2.406 -18.679 1.00 95.62 228 ILE A C 1
ATOM 1780 O O . ILE A 1 228 ? -7.082 -1.244 -19.014 1.00 95.62 228 ILE A O 1
ATOM 1784 N N . ILE A 1 229 ? -6.917 -2.834 -17.419 1.00 95.75 229 ILE A N 1
ATOM 1785 C CA . ILE A 1 229 ? -7.142 -1.984 -16.242 1.00 95.75 229 ILE A CA 1
ATOM 1786 C C . ILE A 1 229 ? -5.968 -2.202 -15.287 1.00 95.75 229 ILE A C 1
ATOM 1788 O O . ILE A 1 229 ? -5.691 -3.334 -14.896 1.00 95.75 229 ILE A O 1
ATOM 1792 N N . ILE A 1 230 ? -5.279 -1.124 -14.917 1.00 95.56 230 ILE A N 1
ATOM 1793 C CA . ILE A 1 230 ? -4.174 -1.160 -13.954 1.00 95.56 230 ILE A CA 1
ATOM 1794 C C . ILE A 1 230 ? -4.738 -1.111 -12.533 1.00 95.56 230 ILE A C 1
ATOM 1796 O O . ILE A 1 230 ? -5.540 -0.236 -12.210 1.00 95.56 230 ILE A O 1
ATOM 1800 N N . THR A 1 231 ? -4.301 -2.031 -11.675 1.00 95.69 231 THR A N 1
ATOM 1801 C CA . THR A 1 231 ? -4.708 -2.101 -10.266 1.00 95.69 231 THR A CA 1
ATOM 1802 C C . THR A 1 231 ? -3.494 -2.096 -9.340 1.00 95.69 231 THR A C 1
ATOM 1804 O O . THR A 1 231 ? -2.377 -2.402 -9.750 1.00 95.69 231 THR A O 1
ATOM 1807 N N . ALA A 1 232 ? -3.715 -1.796 -8.060 1.00 93.06 232 ALA A N 1
ATOM 1808 C CA . ALA A 1 232 ? -2.711 -1.861 -6.998 1.00 93.06 232 ALA A CA 1
ATOM 1809 C C . ALA A 1 232 ? -2.446 -3.300 -6.501 1.00 93.06 232 ALA A C 1
ATOM 1811 O O . ALA A 1 232 ? -1.877 -3.495 -5.430 1.00 93.06 232 ALA A O 1
ATOM 1812 N N . GLY A 1 233 ? -2.891 -4.315 -7.249 1.00 92.00 233 GLY A N 1
ATOM 1813 C CA . GLY A 1 233 ? -2.656 -5.721 -6.938 1.00 92.00 233 GLY A CA 1
ATOM 1814 C C . GLY A 1 233 ? -3.832 -6.637 -7.268 1.00 92.00 233 GLY A C 1
ATOM 1815 O O . GLY A 1 233 ? -4.941 -6.205 -7.607 1.00 92.00 233 GLY A O 1
ATOM 1816 N N . THR A 1 234 ? -3.584 -7.940 -7.127 1.00 90.19 234 THR A N 1
ATOM 1817 C CA . THR A 1 234 ? -4.521 -9.008 -7.502 1.00 90.19 234 THR A CA 1
ATOM 1818 C C . THR A 1 234 ? -5.829 -8.964 -6.714 1.00 90.19 234 THR A C 1
ATOM 1820 O O . THR A 1 234 ? -6.883 -9.218 -7.284 1.00 90.19 234 THR A O 1
ATOM 1823 N N . GLN A 1 235 ? -5.806 -8.591 -5.428 1.00 89.75 235 GLN A N 1
ATOM 1824 C CA . GLN A 1 235 ? -7.035 -8.513 -4.621 1.00 89.75 235 GLN A CA 1
ATOM 1825 C C . GLN A 1 235 ? -8.003 -7.446 -5.148 1.00 89.75 235 GLN A C 1
ATOM 1827 O O . GLN A 1 235 ? -9.200 -7.705 -5.261 1.00 89.75 235 GLN A O 1
ATOM 1832 N N . GLN A 1 236 ? -7.486 -6.270 -5.524 1.00 92.62 236 GLN A N 1
ATOM 1833 C CA . GLN A 1 236 ? -8.301 -5.218 -6.130 1.00 92.62 236 GLN A CA 1
ATOM 1834 C C . GLN A 1 236 ? -8.842 -5.665 -7.491 1.00 92.62 236 GLN A C 1
ATOM 1836 O O . GLN A 1 236 ? -10.022 -5.465 -7.766 1.00 92.62 236 GLN A O 1
ATOM 1841 N N . ALA A 1 237 ? -8.003 -6.303 -8.317 1.00 94.12 237 ALA A N 1
ATOM 1842 C CA . ALA A 1 237 ? -8.425 -6.826 -9.615 1.00 94.12 237 ALA A CA 1
ATOM 1843 C C . ALA A 1 237 ? -9.553 -7.858 -9.472 1.00 94.12 237 ALA A C 1
ATOM 1845 O O . ALA A 1 237 ? -10.589 -7.717 -10.112 1.00 94.12 237 ALA A O 1
ATOM 1846 N N . MET A 1 238 ? -9.403 -8.836 -8.572 1.00 92.62 238 MET A N 1
ATOM 1847 C CA . MET A 1 238 ? -10.440 -9.835 -8.303 1.00 92.62 238 MET A CA 1
ATOM 1848 C C . MET A 1 238 ? -11.736 -9.197 -7.810 1.00 92.62 238 MET A C 1
ATOM 1850 O O . MET A 1 238 ? -12.806 -9.611 -8.239 1.00 92.62 238 MET A O 1
ATOM 1854 N N . MET A 1 239 ? -11.660 -8.190 -6.934 1.00 92.31 239 MET A N 1
ATOM 1855 C CA . MET A 1 239 ? -12.855 -7.518 -6.420 1.00 92.31 239 MET A CA 1
ATOM 1856 C C . MET A 1 239 ? -13.604 -6.773 -7.527 1.00 92.31 239 MET A C 1
ATOM 1858 O O . MET A 1 239 ? -14.822 -6.890 -7.623 1.00 92.31 239 MET A O 1
ATOM 1862 N N . ILE A 1 240 ? -12.886 -6.041 -8.385 1.00 93.44 240 ILE A N 1
ATOM 1863 C CA . ILE A 1 240 ? -13.482 -5.361 -9.544 1.00 93.44 240 ILE A CA 1
ATOM 1864 C C . ILE A 1 240 ? -14.143 -6.386 -10.471 1.00 93.44 240 ILE A C 1
ATOM 1866 O O . ILE A 1 240 ? -15.295 -6.193 -10.851 1.00 93.44 240 ILE A O 1
ATOM 1870 N N . SER A 1 241 ? -13.457 -7.488 -10.786 1.00 93.19 241 SER A N 1
ATOM 1871 C CA . SER A 1 241 ? -14.010 -8.553 -11.627 1.00 93.19 241 SER A CA 1
ATOM 1872 C C . SER A 1 241 ? -15.255 -9.193 -11.012 1.00 93.19 241 SER A C 1
ATOM 1874 O O . SER A 1 241 ? -16.249 -9.361 -11.708 1.00 93.19 241 SER A O 1
ATOM 1876 N N . ALA A 1 242 ? -15.235 -9.506 -9.713 1.00 92.00 242 ALA A N 1
ATOM 1877 C CA . ALA A 1 242 ? -16.379 -10.097 -9.023 1.00 92.00 242 ALA A CA 1
ATOM 1878 C C . ALA A 1 242 ? -17.586 -9.149 -9.024 1.00 92.00 242 ALA A C 1
ATOM 1880 O O . ALA A 1 242 ? -18.678 -9.561 -9.391 1.00 92.00 242 ALA A O 1
ATOM 1881 N N . MET A 1 243 ? -17.388 -7.866 -8.704 1.00 90.94 243 MET A N 1
ATOM 1882 C CA . MET A 1 243 ? -18.472 -6.874 -8.735 1.00 90.94 243 MET A CA 1
ATOM 1883 C C . MET A 1 243 ? -19.018 -6.613 -10.144 1.00 90.94 243 MET A C 1
ATOM 1885 O O . MET A 1 243 ? -20.162 -6.190 -10.275 1.00 90.94 243 MET A O 1
ATOM 1889 N N . ALA A 1 244 ? -18.209 -6.818 -11.186 1.00 92.88 244 ALA A N 1
ATOM 1890 C CA . ALA A 1 244 ? -18.623 -6.609 -12.570 1.00 92.88 244 ALA A CA 1
ATOM 1891 C C . ALA A 1 244 ? -19.333 -7.823 -13.191 1.00 92.88 244 ALA A C 1
ATOM 1893 O O . ALA A 1 244 ? -20.111 -7.641 -14.124 1.00 92.88 244 ALA A O 1
ATOM 1894 N N . LEU A 1 245 ? -19.038 -9.042 -12.724 1.00 91.69 245 LEU A N 1
ATOM 1895 C CA . LEU A 1 245 ? -19.430 -10.285 -13.401 1.00 91.69 245 LEU A CA 1
ATOM 1896 C C . LEU A 1 245 ? -20.333 -11.208 -12.578 1.00 91.69 245 LEU A C 1
ATOM 1898 O O . LEU A 1 245 ? -20.869 -12.149 -13.152 1.00 91.69 245 LEU A O 1
ATOM 1902 N N . VAL A 1 246 ? -20.475 -10.986 -11.269 1.00 89.88 246 VAL A N 1
ATOM 1903 C CA . VAL A 1 246 ? -21.198 -11.894 -10.367 1.00 89.88 246 VAL A CA 1
ATOM 1904 C C . VAL A 1 246 ? -22.325 -11.139 -9.672 1.00 89.88 246 VAL A C 1
ATOM 1906 O O . VAL A 1 246 ? -22.086 -10.129 -9.003 1.00 89.88 246 VAL A O 1
ATOM 1909 N N . ASN A 1 247 ? -23.557 -11.633 -9.802 1.00 89.31 247 ASN A N 1
ATOM 1910 C CA . ASN A 1 247 ? -24.672 -11.143 -8.997 1.00 89.31 247 ASN A CA 1
ATOM 1911 C C . ASN A 1 247 ? -24.657 -11.779 -7.611 1.00 89.31 247 ASN A C 1
ATOM 1913 O O 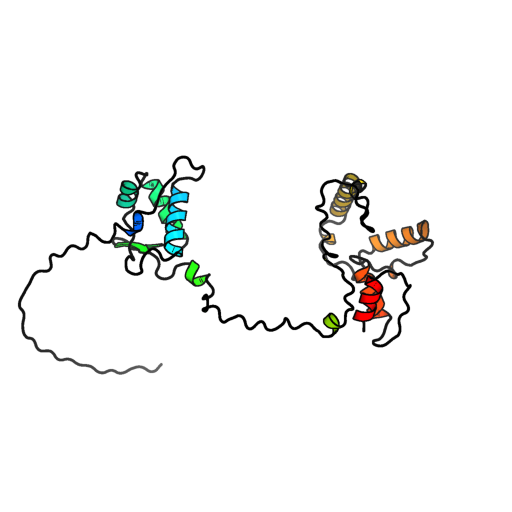. ASN A 1 247 ? -24.139 -12.874 -7.392 1.00 89.31 247 ASN A O 1
ATOM 1917 N N . ARG A 1 248 ? -25.307 -11.105 -6.663 1.00 85.50 248 ARG A N 1
ATOM 1918 C CA . ARG A 1 248 ? -25.463 -11.685 -5.336 1.00 85.50 248 ARG A CA 1
ATOM 1919 C C . ARG A 1 248 ? -26.274 -12.975 -5.360 1.00 85.50 248 ARG A C 1
ATOM 1921 O O . ARG A 1 248 ? -27.346 -13.013 -5.959 1.00 85.50 248 ARG A O 1
ATOM 1928 N N . GLY A 1 249 ? -25.782 -13.989 -4.658 1.00 85.50 249 GLY A N 1
ATOM 1929 C CA . GLY A 1 249 ? -26.358 -15.327 -4.584 1.00 85.50 249 GLY A CA 1
ATOM 1930 C C . GLY A 1 249 ? -26.012 -16.241 -5.763 1.00 85.50 249 GLY A C 1
ATOM 1931 O O . GLY A 1 249 ? -26.473 -17.381 -5.778 1.00 85.50 249 GLY A O 1
ATOM 1932 N N . GLU A 1 250 ? -25.222 -15.784 -6.740 1.00 89.81 250 GLU A N 1
ATOM 1933 C CA . GLU A 1 250 ? -24.751 -16.642 -7.830 1.00 89.81 250 GLU A CA 1
ATOM 1934 C C . GLU A 1 250 ? -23.623 -17.578 -7.383 1.00 89.81 250 GLU A C 1
ATOM 1936 O O . GLU A 1 250 ? -22.814 -17.274 -6.506 1.00 89.81 250 GLU A O 1
ATOM 1941 N N . VAL A 1 251 ? -23.562 -18.751 -8.015 1.00 89.19 251 VAL A N 1
ATOM 1942 C CA . VAL A 1 251 ? -22.558 -19.773 -7.707 1.00 89.19 251 VAL A CA 1
ATOM 1943 C C . VAL A 1 251 ? -21.270 -19.492 -8.483 1.00 89.19 251 VAL A C 1
ATOM 1945 O O . VAL A 1 251 ? -21.276 -19.473 -9.713 1.00 89.19 251 VAL A O 1
ATOM 1948 N N . ALA A 1 252 ? -20.152 -19.355 -7.766 1.00 88.12 252 ALA A N 1
ATOM 1949 C CA . ALA A 1 252 ? -18.807 -19.276 -8.335 1.00 88.12 252 ALA A CA 1
ATOM 1950 C C . ALA A 1 252 ? -18.011 -20.561 -8.046 1.00 88.12 252 ALA A C 1
ATOM 1952 O O . ALA A 1 252 ? -17.993 -21.050 -6.915 1.00 88.12 252 ALA A O 1
ATOM 1953 N N . TRP A 1 253 ? -17.324 -21.084 -9.062 1.00 90.69 253 TRP A N 1
ATOM 1954 C CA . TRP A 1 253 ? -16.461 -22.265 -8.951 1.00 90.69 253 TRP A CA 1
ATOM 1955 C C . TRP A 1 253 ? -15.007 -21.840 -8.730 1.00 90.69 253 TRP A C 1
ATOM 1957 O O . TRP A 1 253 ? -14.525 -20.914 -9.382 1.00 90.69 253 TRP A O 1
ATOM 1967 N N . ILE A 1 254 ? -14.309 -22.506 -7.808 1.00 89.31 254 ILE A N 1
ATOM 1968 C CA . ILE A 1 254 ? -12.913 -22.218 -7.446 1.00 89.31 254 ILE A CA 1
ATOM 1969 C C . ILE A 1 254 ? -12.162 -23.545 -7.322 1.00 89.31 254 ILE A C 1
ATOM 1971 O O . ILE A 1 254 ? -12.733 -24.537 -6.874 1.00 89.31 254 ILE A O 1
ATOM 1975 N N . GLU A 1 255 ? -10.890 -23.552 -7.715 1.00 90.69 255 GLU A N 1
ATOM 1976 C CA . GLU A 1 255 ? -9.979 -24.687 -7.536 1.00 90.69 255 GLU A CA 1
ATOM 1977 C C . GLU A 1 255 ? -9.811 -25.066 -6.050 1.00 90.69 255 GLU A C 1
ATOM 1979 O O . GLU A 1 255 ? -9.753 -24.190 -5.180 1.00 90.69 255 GLU A O 1
ATOM 1984 N N . ASP A 1 256 ? -9.689 -26.367 -5.766 1.00 87.00 256 ASP A N 1
ATOM 1985 C CA . ASP A 1 256 ? -9.424 -26.914 -4.429 1.00 87.00 256 ASP A CA 1
ATOM 1986 C C . ASP A 1 256 ? -8.332 -28.007 -4.504 1.00 87.00 256 ASP A C 1
ATOM 1988 O O . ASP A 1 256 ? -8.588 -29.068 -5.084 1.00 87.00 256 ASP A O 1
ATOM 1992 N N . PRO A 1 257 ? -7.108 -27.772 -3.976 1.00 87.12 257 PRO A N 1
ATOM 1993 C CA . PRO A 1 257 ? -6.653 -26.557 -3.291 1.00 87.12 257 PRO A CA 1
ATOM 1994 C C . PRO A 1 257 ? -6.407 -25.390 -4.262 1.00 87.12 257 PRO A C 1
ATOM 1996 O O . PRO A 1 257 ? -5.873 -25.577 -5.351 1.00 87.12 257 PRO A O 1
ATOM 1999 N N . GLY A 1 258 ? -6.736 -24.164 -3.842 1.00 84.12 258 GLY A N 1
ATOM 2000 C CA . GLY A 1 258 ? -6.614 -22.966 -4.681 1.00 84.12 258 GLY A CA 1
ATOM 2001 C C . GLY A 1 258 ? -6.253 -21.692 -3.915 1.00 84.12 258 GLY A C 1
ATOM 2002 O O . GLY A 1 258 ? -6.003 -21.692 -2.706 1.00 84.12 258 GLY A O 1
ATOM 2003 N N . PHE A 1 259 ? -6.221 -20.561 -4.622 1.00 83.62 259 PHE A N 1
ATOM 2004 C CA . PHE A 1 259 ? -5.869 -19.269 -4.031 1.00 83.62 259 PHE A CA 1
ATOM 2005 C C . PHE A 1 259 ? -6.958 -18.765 -3.071 1.00 83.62 259 PHE A C 1
ATOM 2007 O O . PHE A 1 259 ? -7.970 -18.198 -3.482 1.00 83.62 259 PHE A O 1
ATOM 2014 N N . TYR A 1 260 ? -6.721 -18.911 -1.765 1.00 80.81 260 TYR A N 1
ATOM 2015 C CA . TYR A 1 260 ? -7.704 -18.617 -0.714 1.00 80.81 260 TYR A CA 1
ATOM 2016 C C . TYR A 1 260 ? -8.325 -17.210 -0.778 1.00 80.81 260 TYR A C 1
ATOM 2018 O O . TYR A 1 260 ? -9.501 -17.034 -0.452 1.00 80.81 260 TYR A O 1
ATOM 2026 N N . GLN A 1 261 ? -7.576 -16.191 -1.219 1.00 82.88 261 GLN A N 1
ATOM 2027 C CA . GLN A 1 261 ? -8.124 -14.830 -1.292 1.00 82.88 261 GLN A CA 1
ATOM 2028 C C . GLN A 1 261 ? -9.219 -14.700 -2.359 1.00 82.88 261 GLN A C 1
ATOM 2030 O O . GLN A 1 261 ? -10.123 -13.891 -2.173 1.00 82.88 261 GLN A O 1
ATOM 2035 N N . ALA A 1 262 ? -9.208 -15.524 -3.415 1.00 86.44 262 ALA A N 1
ATOM 2036 C CA . ALA A 1 262 ? -10.294 -15.547 -4.396 1.00 86.44 262 ALA A CA 1
ATOM 2037 C C . ALA A 1 262 ? -11.623 -15.936 -3.729 1.00 86.44 262 ALA A C 1
ATOM 2039 O O . ALA A 1 262 ? -12.616 -15.226 -3.879 1.00 86.44 262 ALA A O 1
ATOM 2040 N N . ARG A 1 263 ? -11.623 -16.987 -2.894 1.00 85.50 263 ARG A N 1
ATOM 2041 C CA . ARG A 1 263 ? -12.807 -17.426 -2.132 1.00 85.50 263 ARG A CA 1
ATOM 2042 C C . ARG A 1 263 ? -13.366 -16.319 -1.242 1.00 85.50 263 ARG A C 1
ATOM 2044 O O . ARG A 1 263 ? -14.579 -16.136 -1.180 1.00 85.50 263 ARG A O 1
ATOM 2051 N N . ARG A 1 264 ? -12.493 -15.551 -0.582 1.00 84.75 264 ARG A N 1
ATOM 2052 C CA . ARG A 1 264 ? -12.911 -14.404 0.242 1.00 84.75 264 ARG A CA 1
ATOM 2053 C C . ARG A 1 264 ? -13.514 -13.286 -0.597 1.00 84.75 264 ARG A C 1
ATOM 2055 O O . ARG A 1 264 ? -14.501 -12.696 -0.175 1.00 84.75 264 ARG A O 1
ATOM 2062 N N . THR A 1 265 ? -12.935 -12.994 -1.758 1.00 88.75 265 THR A N 1
ATOM 2063 C CA . THR A 1 265 ? -13.452 -11.959 -2.655 1.00 88.75 265 THR A CA 1
ATOM 2064 C C . THR A 1 265 ? -14.846 -12.308 -3.166 1.00 88.75 265 THR A C 1
ATOM 2066 O O . THR A 1 265 ? -15.737 -11.468 -3.072 1.00 88.75 265 THR A O 1
ATOM 2069 N N . PHE A 1 266 ? -15.066 -13.541 -3.630 1.00 87.06 266 PHE A N 1
ATOM 2070 C CA . PHE A 1 266 ? -16.391 -13.969 -4.087 1.00 87.06 266 PHE A CA 1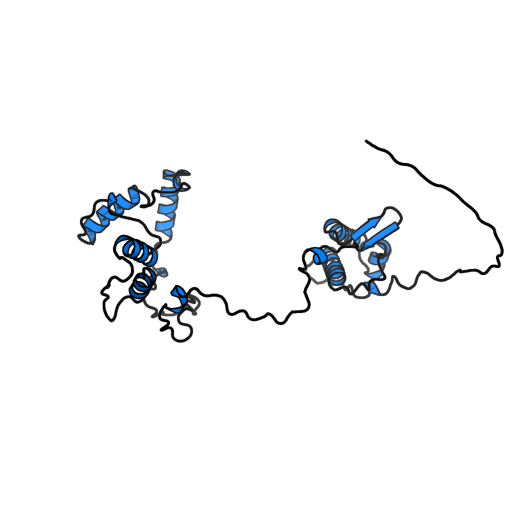
ATOM 2071 C C . PHE A 1 266 ? -17.409 -14.001 -2.942 1.00 87.06 266 PHE A C 1
ATOM 2073 O O . PHE A 1 266 ? -18.472 -13.407 -3.076 1.00 87.06 266 PHE A O 1
ATOM 2080 N N . GLY A 1 267 ? -17.050 -14.548 -1.774 1.00 84.12 267 GLY A N 1
ATOM 2081 C CA . GLY A 1 267 ? -17.928 -14.502 -0.596 1.00 84.12 267 GLY A CA 1
ATOM 2082 C C . GLY A 1 267 ? -18.234 -13.078 -0.105 1.00 84.12 267 GLY A C 1
ATOM 2083 O O . GLY A 1 267 ? -19.275 -12.837 0.500 1.00 84.12 267 GLY A O 1
ATOM 2084 N N . PHE A 1 268 ? -17.350 -12.109 -0.366 1.00 83.62 268 PHE A N 1
ATOM 2085 C CA . PHE A 1 268 ? -17.603 -10.703 -0.050 1.00 83.62 268 PHE A CA 1
ATOM 2086 C C . PHE A 1 268 ? -18.537 -10.022 -1.058 1.00 83.62 268 PHE A C 1
ATOM 2088 O O . PHE A 1 268 ? -19.345 -9.178 -0.650 1.00 83.62 268 PHE A O 1
ATOM 2095 N N . ALA A 1 269 ? -18.417 -10.349 -2.350 1.00 83.88 269 ALA A N 1
ATOM 2096 C CA . ALA A 1 269 ? -19.297 -9.829 -3.399 1.00 83.88 269 ALA A CA 1
ATOM 2097 C C . ALA A 1 269 ? -20.767 -10.192 -3.110 1.00 83.88 269 ALA A C 1
ATOM 2099 O O . ALA A 1 269 ? -21.652 -9.331 -3.241 1.00 83.88 269 ALA A O 1
ATOM 2100 N N . GLY A 1 270 ? -20.975 -11.382 -2.539 1.00 77.19 270 GLY A N 1
ATOM 2101 C CA . GLY A 1 270 ? -22.196 -11.823 -1.873 1.00 77.19 270 GLY A CA 1
ATOM 2102 C C . GLY A 1 270 ? -22.831 -12.966 -2.616 1.00 77.19 270 G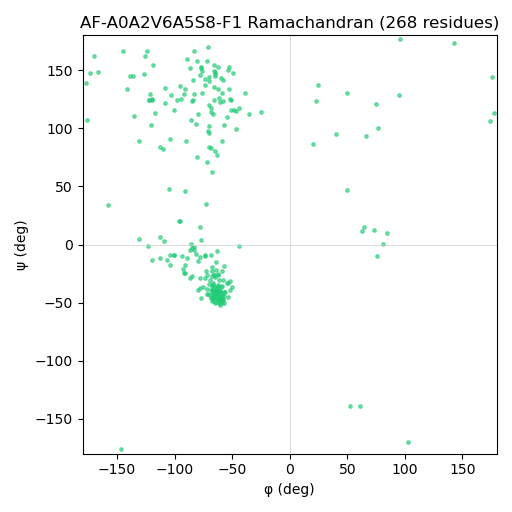LY A C 1
ATOM 2103 O O . GLY A 1 270 ? -24.008 -12.775 -2.970 1.00 77.19 270 GLY A O 1
#

Foldseek 3Di:
DDDDDDDDDDDDDDDDDDDDDDPDDPDPPQPPLLPPQAADPPDPDDRLVSNLVVVLVCLVVCVVPPPAFAHDALVVSCVVNVHDSVSSCSSVVVCVVQQQWDQDVPPHIGGHPQHPVNVVPPPPPPPPVPPPPPPDDDVLVVPQDDPDDDPPVCPPPPDPPDDDPDPPDDPPVPPPVVVVVVVVVVCCVVCPCVVVDDDPQQDDLVVLVVVQVVCCVPVVDHDDSVVHRDDPDDLVVLLVCLLVPPDPPDDDDADVVHDVSNVSSNSSSD

Mean predicted aligned error: 19.01 Å